Protein AF-A0A662RXL8-F1 (afdb_monomer_lite)

Foldseek 3Di:
DDDDDDDDDPPPDPPPPPPPDPQLDAAFFQDFADWDWFAAPVGHIDTPVVCAQFKEKEAEAALVDPQLLVQLLVCLVCLVVQPLSVRYAYEYEYADDDSVSRVVSVVVSVRPRHTYTYPPPPSCRSSSNDDHGKMFIAGNRRGTLFIDSDHDDNVQSSLLSDDAQPQKPAEEEEFQDDLQVVLSVLLCVLSVYHYDPDDDPDIQEYEYFEDCVRHVVNVVVCVQQQWDWDQDPAAIWIAHNVGDIDGDGPVCPLFKWKWKWAWADDPNHIYIYQYISHSLSSSQSSVQCSSPVSSRTHQKMFIKMFGPPPPPSHTDPVRIGGPGMDGGD

Secondary structure (DSSP, 8-state):
-----------------PPP-----PPPTTSBPPP-EEE-TTS-EEEHHHHTTSEEEEEEE-TT-HHHHHHHHHHHHHHTT-TTGGGEEEEEEE-SS-HHHHHHHHHHT--TT-EEEE--S-HHHHTT--STTEEEEE-TTSBEEEEESS---HHHHHHHHSPPPPPPSSEEEEESSGGGHHHHHHHHHHHTPEEESS--SS-SEEEEES-TTT-HHHHHHHTTTT-EEEE-SSEEEEE-TTS-EEEEEGGGTTTEEEEEEEEEEETTEEEEEEEESSHHHHHHHHHHHHH-GGG--TTEEEEEEEE-SSSS----GGGEEEEEEEE--

Radius of gyration: 23.66 Å; chains: 1; bounding box: 53×88×59 Å

Structure (mmCIF, N/CA/C/O backbone):
data_AF-A0A662RXL8-F1
#
_entry.id   AF-A0A662RXL8-F1
#
loop_
_atom_site.group_PDB
_atom_site.id
_atom_site.type_symbol
_atom_site.label_atom_id
_atom_site.label_alt_id
_atom_site.label_comp_id
_atom_site.label_asym_id
_atom_site.label_entity_id
_atom_site.label_seq_id
_atom_site.pdbx_PDB_ins_code
_atom_site.Cartn_x
_atom_site.Cartn_y
_atom_site.Cartn_z
_atom_site.occupancy
_atom_site.B_iso_or_equiv
_atom_site.auth_seq_id
_atom_site.auth_comp_id
_atom_site.auth_asym_id
_atom_site.auth_atom_id
_atom_site.pdbx_PDB_model_num
ATOM 1 N N . MET A 1 1 ? 27.608 -72.436 22.647 1.00 39.88 1 MET A N 1
ATOM 2 C CA . MET A 1 1 ? 28.390 -71.325 22.060 1.00 39.88 1 MET A CA 1
ATOM 3 C C . MET A 1 1 ? 27.441 -70.379 21.338 1.00 39.88 1 MET A C 1
ATOM 5 O O . MET A 1 1 ? 26.771 -70.863 20.445 1.00 39.88 1 MET A O 1
ATOM 9 N N . ARG A 1 2 ? 27.479 -69.078 21.697 1.00 41.59 2 ARG A N 1
ATOM 10 C CA . ARG A 1 2 ? 27.086 -67.887 20.894 1.00 41.59 2 ARG A CA 1
ATOM 11 C C . ARG A 1 2 ? 25.578 -67.734 20.579 1.00 41.59 2 ARG A C 1
ATOM 13 O O . ARG A 1 2 ? 24.959 -68.680 20.142 1.00 41.59 2 ARG A O 1
ATOM 20 N N . ALA A 1 3 ? 24.918 -66.589 20.735 1.00 42.16 3 ALA A N 1
ATOM 21 C CA . ALA A 1 3 ? 25.304 -65.256 21.183 1.00 42.16 3 ALA A CA 1
ATOM 22 C C . ALA A 1 3 ? 24.040 -64.502 21.652 1.00 42.16 3 ALA A C 1
ATOM 24 O O . ALA A 1 3 ? 22.920 -64.841 21.282 1.00 42.16 3 ALA A O 1
ATOM 25 N N . ARG A 1 4 ? 24.267 -63.510 22.515 1.00 53.75 4 ARG A N 1
ATOM 26 C CA . ARG A 1 4 ? 23.298 -62.553 23.057 1.00 53.75 4 ARG A CA 1
ATOM 27 C C . ARG A 1 4 ? 22.890 -61.527 21.977 1.00 53.75 4 ARG A C 1
ATOM 29 O O . ARG A 1 4 ? 23.431 -61.549 20.880 1.00 53.75 4 ARG A O 1
ATOM 36 N N . THR A 1 5 ? 22.027 -60.596 22.395 1.00 49.38 5 THR A N 1
ATOM 37 C CA . THR A 1 5 ? 21.788 -59.229 21.878 1.00 49.38 5 THR A CA 1
ATOM 38 C C . THR A 1 5 ? 20.905 -59.056 20.644 1.00 49.38 5 THR A C 1
ATOM 40 O O . THR A 1 5 ? 21.362 -59.262 19.530 1.00 49.38 5 THR A O 1
ATOM 43 N N . ALA A 1 6 ? 19.693 -58.532 20.867 1.00 46.59 6 ALA A N 1
ATOM 44 C CA . ALA A 1 6 ? 19.184 -57.334 20.183 1.00 46.59 6 ALA A CA 1
ATOM 45 C C . ALA A 1 6 ? 17.879 -56.852 20.855 1.00 46.59 6 ALA A C 1
ATOM 47 O O . ALA A 1 6 ? 16.786 -57.005 20.323 1.00 46.59 6 ALA A O 1
ATOM 48 N N . ALA A 1 7 ? 17.995 -56.287 22.057 1.00 52.34 7 ALA A N 1
ATOM 49 C CA . ALA A 1 7 ? 17.016 -55.334 22.569 1.00 52.34 7 ALA A CA 1
ATOM 50 C C . ALA A 1 7 ? 17.684 -53.964 22.464 1.00 52.34 7 ALA A C 1
ATOM 52 O O . ALA A 1 7 ? 18.559 -53.670 23.275 1.00 52.34 7 ALA A O 1
ATOM 53 N N . LEU A 1 8 ? 17.366 -53.175 21.434 1.00 46.72 8 LEU A N 1
ATOM 54 C CA . LEU A 1 8 ? 17.790 -51.779 21.386 1.00 46.72 8 LEU A CA 1
ATOM 55 C C . LEU A 1 8 ? 16.968 -50.955 20.378 1.00 46.72 8 LEU A C 1
ATOM 57 O O . LEU A 1 8 ? 17.048 -51.172 19.177 1.00 46.72 8 LEU A O 1
ATOM 61 N N . LEU A 1 9 ? 16.225 -49.996 20.937 1.00 51.41 9 LEU A N 1
ATOM 62 C CA . LEU A 1 9 ? 15.813 -48.706 20.374 1.00 51.41 9 LEU A CA 1
ATOM 63 C C . LEU A 1 9 ? 15.037 -48.665 19.038 1.00 51.41 9 LEU A C 1
ATOM 65 O O . LEU A 1 9 ? 15.603 -48.519 17.962 1.00 51.41 9 LEU A O 1
ATOM 69 N N . LEU A 1 10 ? 13.711 -48.552 19.159 1.00 48.81 10 LEU A N 1
ATOM 70 C CA . LEU A 1 10 ? 12.868 -47.749 18.261 1.00 48.81 10 LEU A CA 1
ATOM 71 C C . LEU A 1 10 ? 12.309 -46.558 19.061 1.00 48.81 10 LEU A C 1
ATOM 73 O O . LEU A 1 10 ? 11.123 -46.483 19.360 1.00 48.81 10 LEU A O 1
ATOM 77 N N . LEU A 1 11 ? 13.189 -45.632 19.453 1.00 52.06 11 LEU A N 1
ATOM 78 C CA . LEU A 1 11 ? 12.791 -44.252 19.748 1.00 52.06 11 LEU A CA 1
ATOM 79 C C . LEU A 1 11 ? 12.873 -43.501 18.420 1.00 52.06 11 LEU A C 1
ATOM 81 O O . LEU A 1 11 ? 13.899 -42.919 18.076 1.00 52.06 11 LEU A O 1
ATOM 85 N N . LEU A 1 12 ? 11.802 -43.596 17.632 1.00 56.38 12 LEU A N 1
ATOM 86 C CA . LEU A 1 12 ? 11.606 -42.727 16.481 1.00 56.38 12 LEU A CA 1
ATOM 87 C C . LEU A 1 12 ? 11.408 -41.313 17.022 1.00 56.38 12 LEU A C 1
ATOM 89 O O . LEU A 1 12 ? 10.398 -40.993 17.649 1.00 56.38 12 LEU A O 1
ATOM 93 N N . VAL A 1 13 ? 12.450 -40.513 16.827 1.00 55.31 13 VAL A N 1
ATOM 94 C CA . VAL A 1 13 ? 12.522 -39.090 17.124 1.00 55.31 13 VAL A CA 1
ATOM 95 C C . VAL A 1 13 ? 11.322 -38.413 16.469 1.00 55.31 13 VAL A C 1
ATOM 97 O O . VAL A 1 13 ? 11.299 -38.182 15.263 1.00 55.31 13 VAL A O 1
ATOM 100 N N . SER A 1 14 ? 10.308 -38.106 17.275 1.00 53.91 14 SER A N 1
ATOM 101 C CA . SER A 1 14 ? 9.290 -37.129 16.912 1.00 53.91 14 SER A CA 1
ATOM 102 C C . SER A 1 14 ? 9.968 -35.768 16.995 1.00 53.91 14 SER A C 1
ATOM 104 O O . SER A 1 14 ? 9.946 -35.116 18.036 1.00 53.91 14 SER A O 1
ATOM 106 N N . PHE A 1 15 ? 10.659 -35.376 15.925 1.00 55.09 15 PHE A N 1
ATOM 107 C CA . PHE A 1 15 ? 11.021 -33.980 15.726 1.00 55.09 15 PHE A CA 1
ATOM 108 C C . PHE A 1 15 ? 9.685 -33.245 15.602 1.00 55.09 15 PHE A C 1
ATOM 110 O O . PHE A 1 15 ? 9.047 -33.283 14.551 1.00 55.09 15 PHE A O 1
ATOM 117 N N . LEU A 1 16 ? 9.213 -32.646 16.701 1.00 54.16 16 LEU A N 1
ATOM 118 C CA . LEU A 1 16 ? 8.244 -31.565 16.608 1.00 54.16 16 LEU A CA 1
ATOM 119 C C . LEU A 1 16 ? 8.895 -30.550 15.671 1.00 54.16 16 LEU A C 1
ATOM 121 O O . LEU A 1 16 ? 9.865 -29.892 16.050 1.00 54.16 16 LEU A O 1
ATOM 125 N N . ALA A 1 17 ? 8.403 -30.464 14.438 1.00 55.69 17 ALA A N 1
ATOM 126 C CA . ALA A 1 17 ? 8.609 -29.280 13.635 1.00 55.69 17 ALA A CA 1
ATOM 127 C C . ALA A 1 17 ? 7.983 -28.150 14.450 1.00 55.69 17 ALA A C 1
ATOM 129 O O . ALA A 1 17 ? 6.759 -28.017 14.500 1.00 55.69 17 ALA A O 1
ATOM 130 N N . ALA A 1 18 ? 8.815 -27.414 15.190 1.00 56.12 18 ALA A N 1
ATOM 131 C CA . ALA A 1 18 ? 8.388 -26.155 15.760 1.00 56.12 18 ALA A CA 1
ATOM 132 C C . ALA A 1 18 ? 7.796 -25.363 14.587 1.00 56.12 18 ALA A C 1
ATOM 134 O O . ALA A 1 18 ? 8.456 -25.287 13.541 1.00 56.12 18 ALA A O 1
ATOM 135 N N . PRO A 1 19 ? 6.555 -24.855 14.693 1.00 54.00 19 PRO A N 1
ATOM 136 C CA . PRO A 1 19 ? 6.032 -23.989 13.653 1.00 54.00 19 PRO A CA 1
ATOM 137 C C . PRO A 1 19 ? 7.073 -22.890 13.419 1.00 54.00 19 PRO A C 1
ATOM 139 O O . PRO A 1 19 ? 7.671 -22.424 14.400 1.00 54.00 19 PRO A O 1
ATOM 142 N N . PRO A 1 20 ? 7.355 -22.526 12.153 1.00 53.59 20 PRO A N 1
ATOM 143 C CA . PRO A 1 20 ? 8.302 -21.460 11.875 1.00 53.59 20 PRO A CA 1
ATOM 144 C C . PRO A 1 20 ? 7.906 -20.272 12.742 1.00 53.59 20 PRO A C 1
ATOM 146 O O . PRO A 1 20 ? 6.718 -19.945 12.826 1.00 53.59 20 PRO A O 1
ATOM 149 N N . ALA A 1 21 ? 8.881 -19.703 13.456 1.00 55.47 21 ALA A N 1
ATOM 150 C CA . ALA A 1 21 ? 8.643 -18.534 14.283 1.00 55.47 21 ALA A CA 1
ATOM 151 C C . ALA A 1 21 ? 7.903 -17.517 13.411 1.00 55.47 21 ALA A C 1
ATOM 153 O O . ALA A 1 21 ? 8.442 -17.068 12.398 1.00 55.47 21 ALA A O 1
ATOM 154 N N . ARG A 1 22 ? 6.635 -17.236 13.743 1.00 55.28 22 ARG A N 1
ATOM 155 C CA . ARG A 1 22 ? 5.856 -16.242 13.011 1.00 55.28 22 ARG A CA 1
ATOM 156 C C . ARG A 1 22 ? 6.581 -14.924 13.208 1.00 55.28 22 ARG A C 1
ATOM 158 O O . ARG A 1 22 ? 6.629 -14.399 14.319 1.00 55.28 22 ARG A O 1
ATOM 165 N N . VAL A 1 23 ? 7.193 -14.431 12.140 1.00 62.69 23 VAL A N 1
ATOM 166 C CA . VAL A 1 23 ? 7.759 -13.090 12.123 1.00 62.69 23 VAL A CA 1
ATOM 167 C C . VAL A 1 23 ? 6.572 -12.145 12.244 1.00 62.69 23 VAL A C 1
ATOM 169 O O . VAL A 1 23 ? 5.776 -12.023 11.315 1.00 62.69 23 VAL A O 1
ATOM 172 N N . LEU A 1 24 ? 6.413 -11.541 13.424 1.00 76.12 24 LEU A N 1
ATOM 173 C CA . LEU A 1 24 ? 5.401 -10.516 13.652 1.00 76.12 24 LEU A CA 1
ATOM 174 C C . LEU A 1 24 ? 5.737 -9.339 12.739 1.00 76.12 24 LEU A C 1
ATOM 176 O O . LEU A 1 24 ? 6.723 -8.633 12.943 1.00 76.12 24 LEU A O 1
ATOM 180 N N . SER A 1 25 ? 4.950 -9.185 11.689 1.00 88.88 25 SER A N 1
ATOM 181 C CA . SER A 1 25 ? 5.041 -8.084 10.747 1.00 88.88 25 SER A CA 1
ATOM 182 C C . SER A 1 25 ? 3.639 -7.779 10.259 1.00 88.88 25 SER A C 1
ATOM 184 O O . SER A 1 25 ? 2.828 -8.695 10.106 1.00 88.88 25 SER A O 1
ATOM 186 N N . LEU A 1 26 ? 3.359 -6.495 10.050 1.00 94.31 26 LEU A N 1
ATOM 187 C CA . LEU A 1 26 ? 2.078 -6.080 9.505 1.00 94.31 26 LEU A CA 1
ATOM 188 C C . LEU A 1 26 ? 1.866 -6.725 8.126 1.00 94.31 26 LEU A C 1
ATOM 190 O O . LEU A 1 26 ? 2.827 -6.841 7.351 1.00 94.31 26 LEU A O 1
ATOM 194 N N . PRO A 1 27 ? 0.628 -7.132 7.800 1.00 94.62 27 PRO A N 1
ATOM 195 C CA . PRO A 1 27 ? 0.320 -7.646 6.477 1.00 94.62 27 PRO A CA 1
ATOM 196 C C . PRO A 1 27 ? 0.620 -6.567 5.433 1.00 94.62 27 PRO A C 1
ATOM 198 O O . PRO A 1 27 ? 0.265 -5.403 5.596 1.00 94.62 27 PRO A O 1
ATOM 201 N N . SER A 1 28 ? 1.317 -6.953 4.371 1.00 93.38 28 SER A N 1
ATOM 202 C CA . SER A 1 28 ? 1.792 -6.034 3.334 1.00 93.38 28 SER A CA 1
ATOM 203 C C . SER A 1 28 ? 0.722 -5.796 2.266 1.00 93.38 28 SER A C 1
ATOM 205 O O . SER A 1 28 ? -0.168 -6.627 2.074 1.00 93.38 28 SER A O 1
ATOM 207 N N . ALA A 1 29 ? 0.817 -4.687 1.526 1.00 95.62 29 ALA A N 1
ATOM 208 C CA . ALA A 1 29 ? -0.144 -4.387 0.465 1.00 95.62 29 ALA A CA 1
ATOM 209 C C . ALA A 1 29 ? -0.237 -5.531 -0.569 1.00 95.62 29 ALA A C 1
ATOM 211 O O . ALA A 1 29 ? 0.777 -6.094 -0.987 1.00 95.62 29 ALA A O 1
ATOM 212 N N . GLY A 1 30 ? -1.464 -5.886 -0.954 1.00 92.38 30 GLY A N 1
ATOM 213 C CA . GLY A 1 30 ? -1.775 -7.030 -1.818 1.00 92.38 30 GLY A CA 1
ATOM 214 C C . GLY A 1 30 ? -2.072 -8.340 -1.076 1.00 92.38 30 GLY A C 1
ATOM 215 O O . GLY A 1 30 ? -2.681 -9.241 -1.650 1.00 92.38 30 GLY A O 1
ATOM 216 N N . GLN A 1 31 ? -1.723 -8.452 0.209 1.00 93.81 31 GLN A N 1
ATOM 217 C CA . GLN A 1 31 ? -2.079 -9.612 1.033 1.00 93.81 31 GLN A CA 1
ATOM 218 C C . GLN A 1 31 ? -3.507 -9.497 1.578 1.00 93.81 31 GLN A C 1
ATOM 220 O O . GLN A 1 31 ? -4.043 -8.399 1.725 1.00 93.81 31 GLN A O 1
ATOM 225 N N . LYS A 1 32 ? -4.130 -10.627 1.930 1.00 95.06 32 LYS A N 1
ATOM 226 C CA . LYS A 1 32 ? -5.367 -10.607 2.724 1.00 95.06 32 LYS A CA 1
ATOM 227 C C . LYS A 1 32 ? -5.047 -10.236 4.168 1.00 95.06 32 LYS A C 1
ATOM 229 O O . LYS A 1 32 ? -4.103 -10.775 4.743 1.00 95.06 32 LYS A O 1
ATOM 234 N N . ALA A 1 33 ? -5.833 -9.326 4.736 1.00 97.38 33 ALA A N 1
ATOM 235 C CA . ALA A 1 33 ? -5.744 -9.027 6.158 1.00 97.38 33 ALA A CA 1
ATOM 236 C C . ALA A 1 33 ? -6.209 -10.248 6.979 1.00 97.38 33 ALA A C 1
ATOM 238 O O . ALA A 1 33 ? -7.089 -10.982 6.519 1.00 97.38 33 ALA A O 1
ATOM 239 N N . PRO A 1 34 ? -5.653 -10.482 8.180 1.00 97.50 34 PRO A N 1
ATOM 240 C CA . PRO A 1 34 ? -6.188 -11.476 9.104 1.00 97.50 34 PRO A CA 1
ATOM 241 C C . PRO A 1 34 ? -7.677 -11.250 9.385 1.00 97.50 34 PRO A C 1
ATOM 243 O O . PRO A 1 34 ? -8.161 -10.115 9.412 1.00 97.50 34 PRO A O 1
ATOM 246 N N . GLU A 1 35 ? -8.410 -12.344 9.571 1.00 97.19 35 GLU A N 1
ATOM 247 C CA . GLU A 1 35 ? -9.810 -12.283 9.988 1.00 97.19 35 GLU A CA 1
ATOM 248 C C . GLU A 1 35 ? -9.878 -12.015 11.493 1.00 97.19 35 GLU A C 1
ATOM 250 O O . GLU A 1 35 ? -9.085 -12.560 12.261 1.00 97.19 35 GLU A O 1
ATOM 255 N N . PHE A 1 36 ? -10.842 -11.210 11.922 1.00 97.62 36 PHE A N 1
ATOM 256 C CA . PHE A 1 36 ? -11.108 -10.974 13.331 1.00 97.62 36 PHE A CA 1
ATOM 257 C C . PHE A 1 36 ? -12.597 -10.775 13.589 1.00 97.62 36 PHE A C 1
ATOM 259 O O . PHE A 1 36 ? -13.397 -10.484 12.697 1.00 97.62 36 PHE A O 1
ATOM 266 N N . GLU A 1 37 ? -12.941 -10.883 14.861 1.00 97.81 37 GLU A N 1
ATOM 267 C CA . GLU A 1 37 ? -14.222 -10.484 15.406 1.00 97.81 37 GLU A CA 1
ATOM 268 C C . GLU A 1 37 ? -13.930 -9.877 16.781 1.00 97.81 37 GLU A C 1
ATOM 270 O O . GLU A 1 37 ? -13.157 -10.439 17.558 1.00 97.81 37 GLU A O 1
ATOM 275 N N . LEU A 1 38 ? -14.536 -8.748 17.115 1.00 97.69 38 LEU A N 1
ATOM 276 C CA . LEU A 1 38 ? -14.474 -8.097 18.425 1.00 97.69 38 LEU A CA 1
ATOM 277 C C . LEU A 1 38 ? -15.858 -7.526 18.752 1.00 97.69 38 LEU A C 1
ATOM 279 O O . LEU A 1 38 ? -16.734 -7.484 17.889 1.00 97.69 38 LEU A O 1
ATOM 283 N N . THR A 1 39 ? -16.062 -7.107 19.997 1.00 96.56 39 THR A N 1
ATOM 284 C CA . THR A 1 39 ? -17.331 -6.510 20.438 1.00 96.56 39 THR A CA 1
ATOM 285 C C . THR A 1 39 ? -17.081 -5.079 20.902 1.00 96.56 39 THR A C 1
ATOM 287 O O . THR A 1 39 ? -16.084 -4.810 21.574 1.00 96.56 39 THR A O 1
ATOM 290 N N . THR A 1 40 ? -17.953 -4.149 20.523 1.00 96.56 40 THR A N 1
ATOM 291 C CA . THR A 1 40 ? -17.930 -2.783 21.053 1.00 96.56 40 THR A CA 1
ATOM 292 C C . THR A 1 40 ? -18.368 -2.775 22.523 1.00 96.56 40 THR A C 1
ATOM 294 O O . THR A 1 40 ? -19.057 -3.700 22.965 1.00 96.56 40 THR A O 1
ATOM 297 N N . PRO A 1 41 ? -18.049 -1.722 23.295 1.00 94.06 41 PRO A N 1
ATOM 298 C CA . PRO A 1 41 ? -18.572 -1.568 24.656 1.00 94.06 41 PRO A CA 1
ATOM 299 C C . PRO A 1 41 ? -20.109 -1.588 24.736 1.00 94.06 41 PRO A C 1
ATOM 301 O O . PRO A 1 41 ? -20.684 -1.946 25.763 1.00 94.06 41 PRO A O 1
ATOM 304 N N . GLU A 1 42 ? -20.788 -1.218 23.650 1.00 93.88 42 GLU A N 1
ATOM 305 C CA . GLU A 1 42 ? -22.246 -1.214 23.522 1.00 93.88 42 GLU A CA 1
ATOM 306 C C . GLU A 1 42 ? -22.834 -2.599 23.182 1.00 93.88 42 GLU A C 1
ATOM 308 O O . GLU A 1 42 ? -24.055 -2.759 23.156 1.00 93.88 42 GLU A O 1
ATOM 313 N N . GLY A 1 43 ? -21.987 -3.612 22.964 1.00 95.25 43 GLY A N 1
ATOM 314 C CA . GLY A 1 43 ? -22.393 -4.988 22.671 1.00 95.25 43 GLY A CA 1
ATOM 315 C C . GLY A 1 43 ? -22.577 -5.299 21.183 1.00 95.25 43 GLY A C 1
ATOM 316 O O . GLY A 1 43 ? -23.087 -6.370 20.850 1.00 95.25 43 GLY A O 1
ATOM 317 N N . GLU A 1 44 ? -22.183 -4.396 20.283 1.00 96.25 44 GLU A N 1
ATOM 318 C CA . GLU A 1 44 ? -22.243 -4.630 18.838 1.00 96.25 44 GLU A CA 1
ATOM 319 C C . GLU A 1 44 ? -21.024 -5.433 18.374 1.00 96.25 44 GLU A C 1
ATOM 321 O O . GLU A 1 44 ? -19.892 -5.157 18.767 1.00 96.25 44 GLU A O 1
ATOM 326 N N . VAL A 1 45 ? -21.236 -6.434 17.521 1.00 96.62 45 VAL A N 1
ATOM 327 C CA . VAL A 1 45 ? -20.138 -7.235 16.963 1.00 96.62 45 VAL A CA 1
ATOM 328 C C . VAL A 1 45 ? -19.541 -6.517 15.755 1.00 96.62 45 VAL A C 1
ATOM 330 O O . VAL A 1 45 ? -20.253 -6.195 14.806 1.00 96.62 45 VAL A O 1
ATOM 333 N N . VAL A 1 46 ? -18.223 -6.328 15.771 1.00 97.69 46 VAL A N 1
ATOM 334 C CA . VAL A 1 46 ? -17.429 -5.802 14.656 1.00 97.69 46 VAL A CA 1
ATOM 335 C C . VAL A 1 46 ? -16.519 -6.915 14.161 1.00 97.69 46 VAL A C 1
ATOM 337 O O . VAL A 1 46 ? -15.656 -7.398 14.894 1.00 97.69 46 VAL A O 1
ATOM 340 N N . SER A 1 47 ? -16.700 -7.330 12.913 1.00 97.75 47 SER A N 1
ATOM 341 C CA . SER A 1 47 ? -15.924 -8.413 12.309 1.00 97.75 47 SER A CA 1
ATOM 342 C C . SER A 1 47 ? -15.438 -8.071 10.913 1.00 97.75 47 SER A C 1
ATOM 344 O O . SER A 1 47 ? -16.007 -7.217 10.226 1.00 97.75 47 SER A O 1
ATOM 346 N N . SER A 1 48 ? -14.427 -8.804 10.456 1.00 97.50 48 SER A N 1
ATOM 347 C CA . SER A 1 48 ? -13.974 -8.765 9.065 1.00 97.50 48 SER A CA 1
ATOM 348 C C . SER A 1 48 ? -15.122 -8.976 8.080 1.00 97.50 48 SER A C 1
ATOM 350 O O . SER A 1 48 ? -15.210 -8.271 7.080 1.00 97.50 48 SER A O 1
ATOM 352 N N . GLU A 1 49 ? -16.053 -9.886 8.381 1.00 97.12 49 GLU A N 1
ATOM 353 C CA . GLU A 1 49 ? -17.234 -10.127 7.549 1.00 97.12 49 GLU A CA 1
ATOM 354 C C . GLU A 1 49 ? -18.151 -8.899 7.473 1.00 97.12 49 GLU A C 1
ATOM 356 O O . GLU A 1 49 ? -18.551 -8.516 6.376 1.00 97.12 49 GLU A O 1
ATOM 361 N N . SER A 1 50 ? -18.424 -8.237 8.604 1.00 96.12 50 SER A N 1
ATOM 362 C CA . SER A 1 50 ? -19.265 -7.029 8.630 1.00 96.12 50 SER A CA 1
ATOM 363 C C . SER A 1 50 ? -18.644 -5.824 7.914 1.00 96.12 50 SER A C 1
ATOM 365 O O . SER A 1 50 ? -19.365 -4.930 7.480 1.00 96.12 50 SER A O 1
ATOM 367 N N . LEU A 1 51 ? -17.313 -5.802 7.792 1.00 97.00 51 LEU A N 1
ATOM 368 C CA . LEU A 1 51 ? -16.547 -4.696 7.214 1.00 97.00 51 LEU A CA 1
ATOM 369 C C . LEU A 1 51 ? -16.242 -4.894 5.718 1.00 97.00 51 LEU A C 1
ATOM 371 O O . LEU A 1 51 ? -15.849 -3.947 5.030 1.00 97.00 51 LEU A O 1
ATOM 375 N N . ARG A 1 52 ? -16.432 -6.110 5.184 1.00 96.06 52 ARG A N 1
ATOM 376 C CA . ARG A 1 52 ? -16.272 -6.400 3.751 1.00 96.06 52 ARG A CA 1
ATOM 377 C C . ARG A 1 52 ? -17.234 -5.563 2.908 1.00 96.06 52 ARG A C 1
ATOM 379 O O . ARG A 1 52 ? -18.354 -5.255 3.296 1.00 96.06 52 ARG A O 1
ATOM 386 N N . GLY A 1 53 ? -16.789 -5.217 1.705 1.00 94.44 53 GLY A N 1
ATOM 387 C CA . GLY A 1 53 ? -17.506 -4.335 0.785 1.00 94.44 53 GLY A CA 1
ATOM 388 C C . GLY A 1 53 ? -17.218 -2.843 0.988 1.00 94.44 53 GLY A C 1
ATOM 389 O O . GLY A 1 53 ? -17.479 -2.066 0.071 1.00 94.44 53 GLY A O 1
ATOM 390 N N . GLY A 1 54 ? -16.632 -2.447 2.123 1.00 94.25 54 GLY A N 1
ATOM 391 C CA . GLY A 1 54 ? -16.172 -1.083 2.397 1.00 94.25 54 GLY A CA 1
ATOM 392 C C . GLY A 1 54 ? -14.654 -0.983 2.549 1.00 94.25 54 GLY A C 1
ATOM 393 O O . GLY A 1 54 ? -13.949 -1.989 2.615 1.00 94.25 54 GLY A O 1
ATOM 394 N N . TYR A 1 55 ? -14.139 0.243 2.616 1.00 97.00 55 TYR A N 1
ATOM 395 C CA . TYR A 1 55 ? -12.756 0.473 3.031 1.00 97.00 55 TYR A CA 1
ATOM 396 C C . TYR A 1 55 ? -12.686 0.505 4.554 1.00 97.00 55 TYR A C 1
ATOM 398 O O . TYR A 1 55 ? -13.585 1.036 5.199 1.00 97.00 55 TYR A O 1
ATOM 406 N N . THR A 1 56 ? -11.622 -0.041 5.134 1.00 98.25 56 THR A N 1
ATOM 407 C CA . THR A 1 56 ? -11.435 -0.091 6.588 1.00 98.25 56 THR A CA 1
ATOM 408 C C . THR A 1 56 ? -10.042 0.389 6.965 1.00 98.25 56 THR A C 1
ATOM 410 O O . THR A 1 56 ? -9.053 -0.115 6.442 1.00 98.25 56 THR A O 1
ATOM 413 N N . LEU A 1 57 ? -9.954 1.327 7.903 1.00 98.62 57 LEU A N 1
ATOM 414 C CA . LEU A 1 57 ? -8.726 1.683 8.602 1.00 98.62 57 LEU A CA 1
ATOM 415 C C . LEU A 1 57 ? -8.771 1.087 10.011 1.00 98.62 57 LEU A C 1
ATOM 417 O O . LEU A 1 57 ? -9.569 1.520 10.840 1.00 98.62 57 LEU A O 1
ATOM 421 N N . LEU A 1 58 ? -7.901 0.118 10.283 1.00 98.69 58 LEU A N 1
ATOM 422 C CA . LEU A 1 58 ? -7.652 -0.380 11.634 1.00 98.69 58 LEU A CA 1
ATOM 423 C C . LEU A 1 58 ? -6.482 0.391 12.238 1.00 98.69 58 LEU A C 1
ATOM 425 O O . LEU A 1 58 ? -5.432 0.487 11.599 1.00 98.69 58 LEU A O 1
ATOM 429 N N . VAL A 1 59 ? -6.627 0.893 13.464 1.00 98.50 59 VAL A N 1
ATOM 430 C CA . VAL A 1 59 ? -5.518 1.507 14.213 1.00 98.50 59 VAL A CA 1
ATOM 431 C C . VAL A 1 59 ? -5.414 0.876 15.593 1.00 98.50 59 VAL A C 1
ATOM 433 O O . VAL A 1 59 ? -6.345 0.946 16.390 1.00 98.50 59 VAL A O 1
ATOM 436 N N . PHE A 1 60 ? -4.265 0.278 15.883 1.00 98.25 60 PHE A N 1
ATOM 437 C CA . PHE A 1 60 ? -3.977 -0.408 17.136 1.00 98.25 60 PHE A CA 1
ATOM 438 C C . PHE A 1 60 ? -3.315 0.562 18.111 1.00 98.25 60 PHE A C 1
ATOM 440 O O . PHE A 1 60 ? -2.204 1.031 17.865 1.00 98.25 60 PHE A O 1
ATOM 447 N N . PHE A 1 61 ? -3.971 0.880 19.223 1.00 98.19 61 PHE A N 1
ATOM 448 C CA . PHE A 1 61 ? -3.526 1.943 20.126 1.00 98.19 61 PHE A CA 1
ATOM 449 C C . PHE A 1 61 ? -3.737 1.590 21.603 1.00 98.19 61 PHE A C 1
ATOM 451 O O . PHE A 1 61 ? -4.340 0.578 21.951 1.00 98.19 61 PHE A O 1
ATOM 458 N N . ALA A 1 62 ? -3.230 2.452 22.482 1.00 97.56 62 ALA A N 1
ATOM 459 C CA . ALA A 1 62 ? -3.662 2.523 23.872 1.00 97.56 62 ALA A CA 1
ATOM 460 C C . ALA A 1 62 ? -3.672 3.989 24.322 1.00 97.56 62 ALA A C 1
ATOM 462 O O . ALA A 1 62 ? -2.805 4.768 23.929 1.00 97.56 62 ALA A O 1
ATOM 463 N N . SER A 1 63 ? -4.622 4.367 25.171 1.00 96.94 63 SER A N 1
ATOM 464 C CA . SER A 1 63 ? -4.801 5.742 25.667 1.00 96.94 63 SER A CA 1
ATOM 465 C C . SER A 1 63 ? -3.598 6.301 26.433 1.00 96.94 63 SER A C 1
ATOM 467 O O . SER A 1 63 ? -3.419 7.514 26.472 1.00 96.94 63 SER A O 1
ATOM 469 N N . TYR A 1 64 ? -2.742 5.456 27.016 1.00 96.56 64 TYR A N 1
ATOM 470 C CA . TYR A 1 64 ? -1.523 5.902 27.703 1.00 96.56 64 TYR A CA 1
ATOM 471 C C . TYR A 1 64 ? -0.338 6.169 26.754 1.00 96.56 64 TYR A C 1
ATOM 473 O O . TYR A 1 64 ? 0.682 6.695 27.194 1.00 96.56 64 TYR A O 1
ATOM 481 N N . CYS A 1 65 ? -0.437 5.787 25.477 1.00 96.69 65 CYS A N 1
ATOM 482 C CA . CYS A 1 65 ? 0.609 6.000 24.475 1.00 96.69 65 CYS A CA 1
ATOM 483 C C . CYS A 1 65 ? 0.562 7.452 23.981 1.00 96.69 65 CYS A C 1
ATOM 485 O O . CYS A 1 65 ? -0.328 7.817 23.212 1.00 96.69 65 CYS A O 1
ATOM 487 N N . SER A 1 66 ? 1.513 8.282 24.414 1.00 96.06 66 SER A N 1
ATOM 488 C CA . SER A 1 66 ? 1.597 9.708 24.061 1.00 96.06 66 SER A CA 1
ATOM 489 C C . SER A 1 66 ? 1.574 9.953 22.555 1.00 96.06 66 SER A C 1
ATOM 491 O O . SER A 1 66 ? 0.778 10.751 22.067 1.00 96.06 66 SER A O 1
ATOM 493 N N . GLU A 1 67 ? 2.397 9.212 21.824 1.00 95.12 67 GLU A N 1
ATOM 494 C CA . GLU A 1 67 ? 2.570 9.320 20.383 1.00 95.12 67 GLU A CA 1
ATOM 495 C C . GLU A 1 67 ? 1.289 8.907 19.656 1.00 95.12 67 GLU A C 1
ATOM 497 O O . GLU A 1 67 ? 0.870 9.553 18.702 1.00 95.12 67 GLU A O 1
ATOM 502 N N . CYS A 1 68 ? 0.608 7.868 20.144 1.00 95.81 68 CYS A N 1
ATOM 503 C CA . CYS A 1 68 ? -0.673 7.441 19.594 1.00 95.81 68 CYS A CA 1
ATOM 504 C C . CYS A 1 68 ? -1.734 8.532 19.755 1.00 95.81 68 CYS A C 1
ATOM 506 O O . CYS A 1 68 ? -2.526 8.747 18.841 1.00 95.81 68 CYS A O 1
ATOM 508 N N . ARG A 1 69 ? -1.749 9.233 20.899 1.00 96.81 69 ARG A N 1
ATOM 509 C CA . ARG A 1 69 ? -2.700 10.325 21.131 1.00 96.81 69 ARG A CA 1
ATOM 510 C C . ARG A 1 69 ? -2.474 11.483 20.171 1.00 96.81 69 ARG A C 1
ATOM 512 O O . ARG A 1 69 ? -3.439 11.973 19.595 1.00 96.81 69 ARG A O 1
ATOM 519 N N . GLU A 1 70 ? -1.222 11.892 19.994 1.00 96.88 70 GLU A N 1
ATOM 520 C CA . GLU A 1 70 ? -0.845 12.957 19.061 1.00 96.88 70 GLU A CA 1
ATOM 521 C C . GLU A 1 70 ? -1.257 12.602 17.627 1.00 96.88 70 GLU A C 1
ATOM 523 O O . GLU A 1 70 ? -2.010 13.346 17.001 1.00 96.88 70 GLU A O 1
ATOM 528 N N . ARG A 1 71 ? -0.872 11.413 17.151 1.00 96.19 71 ARG A N 1
ATOM 529 C CA . ARG A 1 71 ? -1.175 10.955 15.787 1.00 96.19 71 ARG A CA 1
ATOM 530 C C . ARG A 1 71 ? -2.665 10.787 15.525 1.00 96.19 71 ARG A C 1
ATOM 532 O O . ARG A 1 71 ? -3.148 11.191 14.476 1.00 96.19 71 ARG A O 1
ATOM 539 N N . LEU A 1 72 ? -3.417 10.209 16.464 1.00 97.50 72 LEU A N 1
ATOM 540 C CA . LEU A 1 72 ? -4.867 10.053 16.309 1.00 97.50 72 LEU A CA 1
ATOM 541 C C . LEU A 1 72 ? -5.603 11.397 16.373 1.00 97.50 72 LEU A C 1
ATOM 543 O O . LEU A 1 72 ? -6.619 11.552 15.700 1.00 97.50 72 LEU A O 1
ATOM 547 N N . THR A 1 73 ? -5.078 12.373 17.120 1.00 97.12 73 THR A N 1
ATOM 548 C CA . THR A 1 73 ? -5.598 13.749 17.104 1.00 97.12 73 THR A CA 1
ATOM 549 C C . THR A 1 73 ? -5.348 14.396 15.743 1.00 97.12 73 THR A C 1
ATOM 551 O O . THR A 1 73 ? -6.281 14.908 15.136 1.00 97.12 73 THR A O 1
ATOM 554 N N . HIS A 1 74 ? -4.130 14.290 15.208 1.00 96.38 74 HIS A N 1
ATOM 555 C CA . HIS A 1 74 ? -3.801 14.813 13.880 1.00 96.38 74 HIS A CA 1
ATOM 556 C C . HIS A 1 74 ? -4.609 14.128 12.759 1.00 96.38 74 HIS A C 1
ATOM 558 O O . HIS A 1 74 ? -5.124 14.794 11.855 1.00 96.38 74 HIS A O 1
ATOM 564 N N . LEU A 1 75 ? -4.806 12.807 12.851 1.00 96.94 75 LEU A N 1
ATOM 565 C CA . LEU A 1 75 ? -5.692 12.056 11.960 1.00 96.94 75 LEU A CA 1
ATOM 566 C C . LEU A 1 75 ? -7.123 12.602 12.022 1.00 96.94 75 LEU A C 1
ATOM 568 O O . LEU A 1 75 ? -7.730 12.826 10.981 1.00 96.94 75 LEU A O 1
ATOM 572 N N . ALA A 1 76 ? -7.658 12.832 13.223 1.00 96.19 76 ALA A N 1
ATOM 573 C CA . ALA A 1 76 ? -9.004 13.367 13.419 1.00 96.19 76 ALA A CA 1
ATOM 574 C C . ALA A 1 76 ? -9.165 14.783 12.836 1.00 96.19 76 ALA A C 1
ATOM 576 O O . ALA A 1 76 ? -10.163 15.064 12.170 1.00 96.19 76 ALA A O 1
ATOM 577 N N . GLU A 1 77 ? -8.173 15.654 13.036 1.00 95.56 77 GLU A N 1
ATOM 578 C CA . GLU A 1 77 ? -8.161 17.032 12.526 1.00 95.56 77 GLU A CA 1
ATOM 579 C C . GLU A 1 77 ? -8.120 17.093 10.992 1.00 95.56 77 GLU A C 1
ATOM 581 O O . GLU A 1 77 ? -8.788 17.931 10.382 1.00 95.56 77 GLU A O 1
ATOM 586 N N . SER A 1 78 ? -7.370 16.190 10.359 1.00 94.19 78 SER A N 1
ATOM 587 C CA . SER A 1 78 ? -7.221 16.132 8.899 1.00 94.19 78 SER A CA 1
ATOM 588 C C . SER A 1 78 ? -8.284 15.274 8.200 1.00 94.19 78 SER A C 1
ATOM 590 O O . SER A 1 78 ? -8.498 15.431 6.997 1.00 94.19 78 SER A O 1
ATOM 592 N N . TRP A 1 79 ? -9.019 14.427 8.934 1.00 94.12 79 TRP A N 1
ATOM 593 C CA . TRP A 1 79 ? -9.989 13.471 8.380 1.00 94.12 79 TRP A CA 1
ATOM 594 C C . TRP A 1 79 ? -11.032 14.117 7.462 1.00 94.12 79 TRP A C 1
ATOM 596 O O . TRP A 1 79 ? -11.398 13.559 6.426 1.00 94.12 79 TRP A O 1
ATOM 606 N N . GLY A 1 80 ? -11.493 15.320 7.822 1.00 89.44 80 GLY A N 1
ATOM 607 C CA . GLY A 1 80 ? -12.509 16.058 7.070 1.00 89.44 80 GLY A CA 1
ATOM 608 C C . GLY A 1 80 ? -12.077 16.496 5.665 1.00 89.44 80 GLY A C 1
ATOM 609 O O . GLY A 1 80 ? -12.946 16.798 4.849 1.00 89.44 80 GLY A O 1
ATOM 610 N N . ALA A 1 81 ? -10.772 16.519 5.371 1.00 89.69 81 ALA A N 1
ATOM 611 C CA . ALA A 1 81 ? -10.247 16.849 4.046 1.00 89.69 81 ALA A CA 1
ATOM 612 C C . ALA A 1 81 ? -10.362 15.681 3.053 1.00 89.69 81 ALA A C 1
ATOM 614 O O . ALA A 1 81 ? -10.364 15.906 1.843 1.00 89.69 81 ALA A O 1
ATOM 615 N N . CYS A 1 82 ? -10.497 14.442 3.537 1.00 90.50 82 CYS A N 1
ATOM 616 C CA . CYS A 1 82 ? -10.636 13.301 2.650 1.00 90.50 82 CYS A CA 1
ATOM 617 C C . CYS A 1 82 ? -12.067 13.179 2.105 1.00 90.50 82 CYS A C 1
ATOM 619 O O . CYS A 1 82 ? -13.004 12.814 2.816 1.00 90.50 82 CYS A O 1
ATOM 621 N N . GLU A 1 83 ? -12.236 13.394 0.800 1.00 88.19 83 GLU A N 1
ATOM 622 C CA . GLU A 1 83 ? -13.522 13.235 0.106 1.00 88.19 83 GLU A CA 1
ATOM 623 C C . GLU A 1 83 ? -14.102 11.816 0.246 1.00 88.19 83 GLU A C 1
ATOM 625 O O . GLU A 1 83 ? -15.316 11.633 0.376 1.00 88.19 83 GLU A O 1
ATOM 630 N N . SER A 1 84 ? -13.227 10.809 0.291 1.00 89.62 84 SER A N 1
ATOM 631 C CA . SER A 1 84 ? -13.586 9.400 0.471 1.00 89.62 84 SER A CA 1
ATOM 632 C C . SER A 1 84 ? -13.827 9.011 1.936 1.00 89.62 84 SER A C 1
ATOM 634 O O . SER A 1 84 ? -14.204 7.866 2.185 1.00 89.62 84 SER A O 1
ATOM 636 N N . ALA A 1 85 ? -13.663 9.916 2.912 1.00 89.12 85 ALA A N 1
ATOM 637 C CA . ALA A 1 85 ? -13.721 9.602 4.347 1.00 89.12 85 ALA A CA 1
ATOM 638 C C . ALA A 1 85 ? -15.015 8.888 4.758 1.00 89.12 85 ALA A C 1
ATOM 640 O O . ALA A 1 85 ? -14.998 7.976 5.575 1.00 89.12 85 ALA A O 1
ATOM 641 N N . ARG A 1 86 ? -16.149 9.250 4.142 1.00 88.88 86 ARG A N 1
ATOM 642 C CA . ARG A 1 86 ? -17.459 8.631 4.423 1.00 88.88 86 ARG A CA 1
ATOM 643 C C . ARG A 1 86 ? -17.576 7.177 3.958 1.00 88.88 86 ARG A C 1
ATOM 645 O O . ARG A 1 86 ? -18.506 6.494 4.367 1.00 88.88 86 ARG A O 1
ATOM 652 N N . SER A 1 87 ? -16.682 6.731 3.078 1.00 89.62 87 SER A N 1
ATOM 653 C CA . SER A 1 87 ? -16.616 5.349 2.584 1.00 89.62 87 SER A CA 1
ATOM 654 C C . SER A 1 87 ? -15.606 4.484 3.344 1.00 89.62 87 SER A C 1
ATOM 656 O O . SER A 1 87 ? -15.471 3.298 3.039 1.00 89.62 87 SER A O 1
ATOM 658 N N . ILE A 1 88 ? -14.904 5.076 4.319 1.00 96.00 88 ILE A N 1
ATOM 659 C CA . ILE A 1 88 ? -13.892 4.414 5.135 1.00 96.00 88 ILE A CA 1
ATOM 660 C C . ILE A 1 88 ? -14.443 4.219 6.549 1.00 96.00 88 ILE A C 1
ATOM 662 O O . ILE A 1 88 ? -14.683 5.183 7.273 1.00 96.00 88 ILE A O 1
ATOM 666 N N . ALA A 1 89 ? -14.602 2.965 6.959 1.00 97.50 89 ALA A N 1
ATOM 667 C CA . ALA A 1 89 ? -14.810 2.608 8.352 1.00 97.50 89 ALA A CA 1
ATOM 668 C C . ALA A 1 89 ? -13.487 2.765 9.112 1.00 97.50 89 ALA A C 1
ATOM 670 O O . ALA A 1 89 ? -12.481 2.167 8.734 1.00 97.50 89 ALA A O 1
ATOM 671 N N . VAL A 1 90 ? -13.470 3.555 10.184 1.00 98.25 90 VAL A N 1
ATOM 672 C CA . VAL A 1 90 ? -12.303 3.663 11.071 1.00 98.25 90 VAL A CA 1
ATOM 673 C C . VAL A 1 90 ? -12.596 2.874 12.335 1.00 98.25 90 VAL A C 1
ATOM 675 O O . VAL A 1 90 ? -13.561 3.173 13.035 1.00 98.25 90 VAL A O 1
ATOM 678 N N . VAL A 1 91 ? -11.762 1.877 12.620 1.00 98.62 91 VAL A N 1
ATOM 679 C CA . VAL A 1 91 ? -11.869 1.032 13.809 1.00 98.62 91 VAL A CA 1
ATOM 680 C C . VAL A 1 91 ? -10.607 1.208 14.643 1.00 98.62 91 VAL A C 1
ATOM 682 O O . VAL A 1 91 ? -9.507 0.806 14.256 1.00 98.62 91 VAL A O 1
ATOM 685 N N . LEU A 1 92 ? -10.770 1.829 15.804 1.00 98.56 92 LEU A N 1
ATOM 686 C CA . LEU A 1 92 ? -9.715 2.021 16.784 1.00 98.56 92 LEU A CA 1
ATOM 687 C C . LEU A 1 92 ? -9.718 0.828 17.745 1.00 98.56 92 LEU A C 1
ATOM 689 O O . LEU A 1 92 ? -10.666 0.626 18.502 1.00 98.56 92 LEU A O 1
ATOM 693 N N . VAL A 1 93 ? -8.647 0.039 17.697 1.00 98.62 93 VAL A N 1
ATOM 694 C CA . VAL A 1 93 ? -8.479 -1.216 18.433 1.00 98.62 93 VAL A CA 1
ATOM 695 C C . VAL A 1 93 ? -7.579 -0.977 19.646 1.00 98.62 93 VAL A C 1
ATOM 697 O O . VAL A 1 93 ? -6.384 -0.706 19.505 1.00 98.62 93 VAL A O 1
ATOM 700 N N . GLY A 1 94 ? -8.141 -1.060 20.850 1.00 98.25 94 GLY A N 1
ATOM 701 C CA . GLY A 1 94 ? -7.395 -0.898 22.099 1.00 98.25 94 GLY A CA 1
ATOM 702 C C . GLY A 1 94 ? -6.583 -2.149 22.446 1.00 98.25 94 GLY A C 1
ATOM 703 O O . GLY A 1 94 ? -7.167 -3.150 22.833 1.00 98.25 94 GLY A O 1
ATOM 704 N N . VAL A 1 95 ? -5.249 -2.099 22.373 1.00 96.00 95 VAL A N 1
ATOM 705 C CA . VAL A 1 95 ? -4.341 -3.256 22.605 1.00 96.00 95 VAL A CA 1
ATOM 706 C C . VAL A 1 95 ? -3.792 -3.315 24.045 1.00 96.00 95 VAL A C 1
ATOM 708 O O . VAL A 1 95 ? -3.039 -4.209 24.426 1.00 96.00 95 VAL A O 1
ATOM 711 N N . GLY A 1 96 ? -4.187 -2.371 24.897 1.00 92.06 96 GLY A N 1
ATOM 712 C CA . GLY A 1 96 ? -3.814 -2.339 26.310 1.00 92.06 96 GLY A CA 1
ATOM 713 C C . GLY A 1 96 ? -4.496 -1.197 27.056 1.00 92.06 96 GLY A C 1
ATOM 714 O O . GLY A 1 96 ? -5.237 -0.419 26.459 1.00 92.06 96 GLY A O 1
ATOM 715 N N . GLY A 1 97 ? -4.230 -1.072 28.357 1.00 92.12 97 GLY A N 1
ATOM 716 C CA . GLY A 1 97 ? -4.947 -0.125 29.221 1.00 92.12 97 GLY A CA 1
ATOM 717 C C . GLY A 1 97 ? -6.351 -0.622 29.582 1.00 92.12 97 GLY A C 1
ATOM 718 O O . GLY A 1 97 ? -6.678 -1.782 29.340 1.00 92.12 97 GLY A O 1
ATOM 719 N N . SER A 1 98 ? -7.167 0.232 30.205 1.00 96.25 98 SER A N 1
ATOM 720 C CA . SER A 1 98 ? -8.575 -0.087 30.461 1.00 96.25 98 SER A CA 1
ATOM 721 C C . SER A 1 98 ? -9.448 0.298 29.266 1.00 96.25 98 SER A C 1
ATOM 723 O O . SER A 1 98 ? -9.203 1.312 28.609 1.00 96.25 98 SER A O 1
ATOM 725 N N . GLU A 1 99 ? -10.502 -0.486 29.029 1.00 97.69 99 GLU A N 1
ATOM 726 C CA . GLU A 1 99 ? -11.512 -0.197 28.003 1.00 97.69 99 GLU A CA 1
ATOM 727 C C . GLU A 1 99 ? -12.112 1.205 28.181 1.00 97.69 99 GLU A C 1
ATOM 729 O O . GLU A 1 99 ? -12.232 1.950 27.215 1.00 97.69 99 GLU A O 1
ATOM 734 N N . GLU A 1 100 ? -12.417 1.594 29.422 1.00 97.56 100 GLU A N 1
ATOM 735 C CA . GLU A 1 100 ? -12.954 2.917 29.753 1.00 97.56 100 GLU A CA 1
ATOM 736 C C . GLU A 1 100 ? -12.011 4.049 29.325 1.00 97.56 100 GLU A C 1
ATOM 738 O O . GLU A 1 100 ? -12.430 4.940 28.595 1.00 97.56 100 GLU A O 1
ATOM 743 N N . ALA A 1 101 ? -10.720 3.983 29.674 1.00 97.88 101 ALA A N 1
ATOM 744 C CA . ALA A 1 101 ? -9.769 5.036 29.313 1.00 97.88 101 ALA A CA 1
ATOM 745 C C . ALA A 1 101 ? -9.540 5.128 27.795 1.00 97.88 101 ALA A C 1
ATOM 747 O O . ALA A 1 101 ? -9.367 6.220 27.248 1.00 97.88 101 ALA A O 1
ATOM 748 N N . ASN A 1 102 ? -9.541 3.987 27.101 1.00 98.19 102 ASN A N 1
ATOM 749 C CA . ASN A 1 102 ? -9.435 3.951 25.645 1.00 98.19 102 ASN A CA 1
ATOM 750 C C . ASN A 1 102 ? -10.682 4.537 24.978 1.00 98.19 102 ASN A C 1
ATOM 752 O O . ASN A 1 102 ? -10.544 5.389 24.101 1.00 98.19 102 ASN A O 1
ATOM 756 N N . ARG A 1 103 ? -11.878 4.144 25.427 1.00 97.19 103 ARG A N 1
ATOM 757 C CA . ARG A 1 103 ? -13.154 4.674 24.937 1.00 97.19 103 ARG A CA 1
ATOM 758 C C . ARG A 1 103 ? -13.248 6.182 25.146 1.00 97.19 103 ARG A C 1
ATOM 760 O O . ARG A 1 103 ? -13.574 6.896 24.202 1.00 97.19 103 ARG A O 1
ATOM 767 N N . ASP A 1 104 ? -12.918 6.668 26.340 1.00 97.50 104 ASP A N 1
ATOM 768 C CA . ASP A 1 104 ? -12.958 8.095 26.670 1.00 97.50 104 ASP A CA 1
ATOM 769 C C . ASP A 1 104 ? -12.001 8.895 25.776 1.00 97.50 104 ASP A C 1
ATOM 771 O O . ASP A 1 104 ? -12.343 9.974 25.284 1.00 97.50 104 ASP A O 1
ATOM 775 N N . PHE A 1 105 ? -10.813 8.347 25.496 1.00 98.06 105 PHE A N 1
ATOM 776 C CA . PHE A 1 105 ? -9.891 8.961 24.550 1.00 98.06 105 PHE A CA 1
ATOM 777 C C . PHE A 1 105 ? -10.468 9.001 23.128 1.00 98.06 105 PHE A C 1
ATOM 779 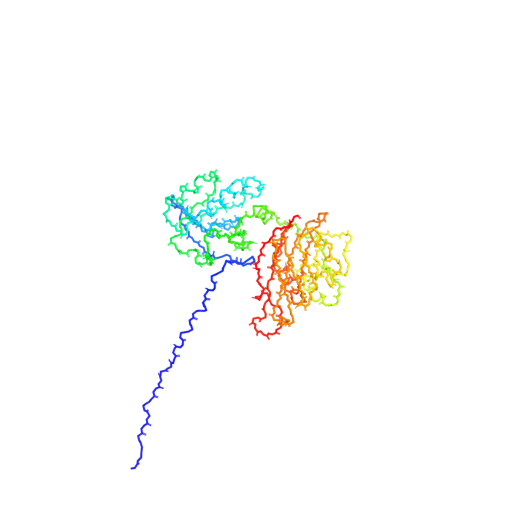O O . PHE A 1 105 ? -10.446 10.066 22.512 1.00 98.06 105 PHE A O 1
ATOM 786 N N . VAL A 1 106 ? -11.034 7.903 22.618 1.00 97.81 106 VAL A N 1
ATOM 787 C CA . VAL A 1 106 ? -11.659 7.890 21.283 1.00 97.81 106 VAL A CA 1
ATOM 788 C C . VAL A 1 106 ? -12.802 8.901 21.190 1.00 97.81 106 VAL A C 1
ATOM 790 O O . VAL A 1 106 ? -12.866 9.667 20.232 1.00 97.81 106 VAL A O 1
ATOM 793 N N . GLN A 1 107 ? -13.663 8.975 22.206 1.00 96.56 107 GLN A N 1
ATOM 794 C CA . GLN A 1 107 ? -14.743 9.963 22.267 1.00 96.56 107 GLN A CA 1
ATOM 795 C C . GLN A 1 107 ? -14.208 11.402 22.270 1.00 96.56 107 GLN A C 1
ATOM 797 O O . GLN A 1 107 ? -14.802 12.279 21.640 1.00 96.56 107 GLN A O 1
ATOM 802 N N . SER A 1 108 ? -13.064 11.650 22.919 1.00 97.31 108 SER A N 1
ATOM 803 C CA . SER A 1 108 ? -12.435 12.977 22.952 1.00 97.31 108 SER A CA 1
ATOM 804 C C . SER A 1 108 ? -11.920 13.466 21.593 1.00 97.31 108 SER A C 1
ATOM 806 O O . SER A 1 108 ? -11.769 14.673 21.416 1.00 97.31 108 SER A O 1
ATOM 808 N N . LEU A 1 109 ? -11.702 12.565 20.624 1.00 97.44 109 LEU A N 1
ATOM 809 C CA . LEU A 1 109 ? -11.317 12.929 19.254 1.00 97.44 109 LEU A CA 1
ATOM 810 C C . LEU A 1 109 ? -12.457 13.625 18.496 1.00 97.44 109 LEU A C 1
ATOM 812 O O . LEU A 1 109 ? -12.208 14.317 17.515 1.00 97.44 109 LEU A O 1
ATOM 816 N N . GLY A 1 110 ? -13.710 13.450 18.936 1.00 95.06 110 GLY A N 1
ATOM 817 C CA . GLY A 1 110 ? -14.860 14.176 18.395 1.00 95.06 110 GLY A CA 1
ATOM 818 C C . GLY A 1 110 ? -15.229 13.832 16.948 1.00 95.06 110 GLY A C 1
ATOM 819 O O . GLY A 1 110 ? -15.988 14.580 16.332 1.00 95.06 110 GLY A O 1
ATOM 820 N N . VAL A 1 111 ? -14.725 12.719 16.399 1.00 93.12 111 VAL A N 1
ATOM 821 C CA . VAL A 1 111 ? -15.031 12.288 15.027 1.00 93.12 111 VAL A CA 1
ATOM 822 C C . VAL A 1 111 ? -16.202 11.301 15.034 1.00 93.12 111 VAL A C 1
ATOM 824 O O . VAL A 1 111 ? -16.056 10.175 15.514 1.00 93.12 111 VAL A O 1
ATOM 827 N N . PRO A 1 112 ? -17.384 11.682 14.518 1.00 88.50 112 PRO A N 1
ATOM 828 C CA . PRO A 1 112 ? -18.535 10.792 14.507 1.00 88.50 112 PRO A CA 1
ATOM 829 C C . PRO A 1 112 ? -18.308 9.608 13.559 1.00 88.50 112 PRO A C 1
ATOM 831 O O . PRO A 1 112 ? -17.768 9.765 12.464 1.00 88.50 112 PRO A O 1
ATOM 834 N N . GLY A 1 113 ? -18.783 8.429 13.961 1.00 90.56 113 GLY A N 1
ATOM 835 C CA . GLY A 1 113 ? -18.743 7.213 13.142 1.00 90.56 113 GLY A CA 1
ATOM 836 C C . GLY A 1 113 ? -17.436 6.423 13.212 1.00 90.56 113 GLY A C 1
ATOM 837 O O . GLY A 1 113 ? -17.358 5.361 12.603 1.00 90.56 113 GLY A O 1
ATOM 838 N N . TRP A 1 114 ? -16.429 6.893 13.953 1.00 96.75 114 TRP A N 1
ATOM 839 C CA . TRP A 1 114 ? -15.278 6.059 14.296 1.00 96.75 114 TRP A CA 1
ATOM 840 C C . TRP A 1 114 ? -15.674 5.060 15.382 1.00 96.75 114 TRP A C 1
ATOM 842 O O . TRP A 1 114 ? -16.231 5.433 16.415 1.00 96.75 114 TRP A O 1
ATOM 852 N N . THR A 1 115 ? -15.390 3.787 15.139 1.00 97.81 115 THR A N 1
ATOM 853 C CA . THR A 1 115 ? -15.749 2.686 16.030 1.00 97.81 115 THR A CA 1
ATOM 854 C C . THR A 1 115 ? -14.592 2.381 16.968 1.00 97.81 115 THR A C 1
ATOM 856 O O . THR A 1 115 ? -13.444 2.284 16.536 1.00 97.81 115 THR A O 1
ATOM 859 N N . PHE A 1 116 ? -14.887 2.187 18.250 1.00 98.38 116 PHE A N 1
ATOM 860 C CA . PHE A 1 116 ? -13.925 1.691 19.228 1.00 98.38 116 PHE A CA 1
ATOM 861 C C . PHE A 1 116 ? -14.246 0.244 19.605 1.00 98.38 116 PHE A C 1
ATOM 863 O O . PHE A 1 116 ? -15.398 -0.092 19.877 1.00 98.38 116 PHE A O 1
ATOM 870 N N . VAL A 1 117 ? -13.210 -0.591 19.655 1.00 98.44 117 VAL A N 1
ATOM 871 C CA . VAL A 1 117 ? -13.256 -1.951 20.203 1.00 98.44 117 VAL A CA 1
ATOM 872 C C . VAL A 1 117 ? -12.040 -2.179 21.096 1.00 98.44 117 VAL A C 1
ATOM 874 O O . VAL A 1 117 ? -10.938 -1.710 20.798 1.00 98.44 117 VAL A O 1
ATOM 877 N N . GLN A 1 118 ? -12.223 -2.912 22.190 1.00 97.94 118 GLN A N 1
ATOM 878 C CA . GLN A 1 118 ? -11.119 -3.361 23.033 1.00 97.94 118 GLN A CA 1
ATOM 879 C C . GLN A 1 118 ? -10.647 -4.735 22.548 1.00 97.94 118 GLN A C 1
ATOM 881 O O . GLN A 1 118 ? -11.459 -5.626 22.322 1.00 97.94 118 GLN A O 1
ATOM 886 N N . ASP A 1 119 ? -9.338 -4.913 22.376 1.00 97.31 119 ASP A N 1
ATOM 887 C CA . ASP A 1 119 ? -8.769 -6.199 21.979 1.00 97.31 119 ASP A CA 1
ATOM 888 C C . ASP A 1 119 ? -8.617 -7.114 23.200 1.00 97.31 119 ASP A C 1
ATOM 890 O O . ASP A 1 119 ? -7.685 -6.977 23.997 1.00 97.31 119 ASP A O 1
ATOM 894 N N . ASP A 1 120 ? -9.555 -8.044 23.347 1.00 92.94 120 ASP A N 1
ATOM 895 C CA . ASP A 1 120 ? -9.574 -9.102 24.358 1.00 92.94 120 ASP A CA 1
ATOM 896 C C . ASP A 1 120 ? -9.278 -10.497 23.770 1.00 92.94 120 ASP A C 1
ATOM 898 O O . ASP A 1 120 ? -9.214 -11.485 24.508 1.00 92.94 120 ASP A O 1
ATOM 902 N N . ARG A 1 121 ? -9.061 -10.579 22.449 1.00 92.75 121 ARG A N 1
ATOM 903 C CA . ARG A 1 121 ? -8.815 -11.825 21.699 1.00 92.75 121 ARG A CA 1
ATOM 904 C C . ARG A 1 121 ? -7.425 -11.919 21.073 1.00 92.75 121 ARG A C 1
ATOM 906 O O . ARG A 1 121 ? -7.155 -12.868 20.346 1.00 92.75 121 ARG A O 1
ATOM 913 N N . GLU A 1 122 ? -6.537 -10.983 21.395 1.00 94.38 122 GLU A N 1
ATOM 914 C CA . GLU A 1 122 ? -5.170 -10.903 20.867 1.00 94.38 122 GLU A CA 1
ATOM 915 C C . GLU A 1 122 ? -5.107 -10.696 19.341 1.00 94.38 122 GLU A C 1
ATOM 917 O O . GLU A 1 122 ? -4.147 -11.121 18.694 1.00 94.38 122 GLU A O 1
ATOM 922 N N . VAL A 1 123 ? -6.087 -9.987 18.767 1.00 96.31 123 VAL A N 1
ATOM 923 C CA . VAL A 1 123 ? -6.157 -9.655 17.330 1.00 96.31 123 VAL A CA 1
ATOM 924 C C . VAL A 1 123 ? -4.885 -8.946 16.860 1.00 96.31 123 VAL A C 1
ATOM 926 O O . VAL A 1 123 ? -4.396 -9.190 15.755 1.00 96.31 123 VAL A O 1
ATOM 929 N N . TRP A 1 124 ? -4.281 -8.121 17.717 1.00 96.12 124 TRP A N 1
ATOM 930 C CA . TRP A 1 124 ? -2.995 -7.478 17.451 1.00 96.12 124 TRP A CA 1
ATOM 931 C C . TRP A 1 124 ? -1.887 -8.474 17.057 1.00 96.12 124 TRP A C 1
ATOM 933 O O . TRP A 1 124 ? -1.047 -8.149 16.215 1.00 96.12 124 TRP A O 1
ATOM 943 N N . ARG A 1 125 ? -1.878 -9.698 17.614 1.00 95.75 125 ARG A N 1
ATOM 944 C CA . ARG A 1 125 ? -0.878 -10.729 17.278 1.00 95.75 125 ARG A CA 1
ATOM 945 C C . ARG A 1 125 ? -1.088 -11.282 15.884 1.00 95.75 125 ARG A C 1
ATOM 947 O O . ARG A 1 125 ? -0.108 -11.477 15.166 1.00 95.75 125 ARG A O 1
ATOM 954 N N . ASP A 1 126 ? -2.338 -11.522 15.505 1.00 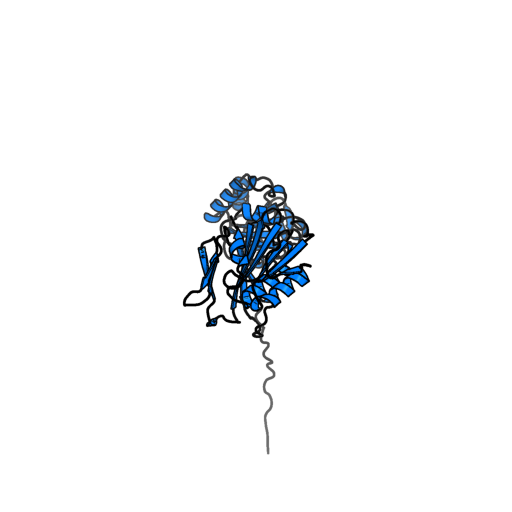95.88 126 ASP A N 1
ATOM 955 C CA . ASP A 1 126 ? -2.676 -12.042 14.181 1.00 95.88 126 ASP A CA 1
ATOM 956 C C . ASP A 1 126 ? -2.330 -11.031 13.086 1.00 95.88 126 ASP A C 1
ATOM 958 O O . ASP A 1 126 ? -1.806 -11.411 12.041 1.00 95.88 126 ASP A O 1
ATOM 962 N N . PHE A 1 127 ? -2.511 -9.739 13.370 1.00 96.81 127 PHE A N 1
ATOM 963 C CA . PHE A 1 127 ? -2.054 -8.639 12.519 1.00 96.81 127 PHE A CA 1
ATOM 964 C C . PHE A 1 127 ? -0.546 -8.382 12.569 1.00 96.81 127 PHE A C 1
ATOM 966 O O . PHE A 1 127 ? -0.065 -7.519 11.843 1.00 96.81 127 PHE A O 1
ATOM 973 N N . GLY A 1 128 ? 0.219 -9.106 13.390 1.00 95.56 128 GLY A N 1
ATOM 974 C CA . GLY A 1 128 ? 1.666 -8.922 13.484 1.00 95.56 128 GLY A CA 1
ATOM 975 C C . GLY A 1 128 ? 2.080 -7.567 14.063 1.00 95.56 128 GLY A C 1
ATOM 976 O O . GLY A 1 128 ? 3.191 -7.103 13.796 1.00 95.56 128 GLY A O 1
ATOM 977 N N . VAL A 1 129 ? 1.203 -6.927 14.843 1.00 95.56 129 VAL A N 1
ATOM 978 C CA . VAL A 1 129 ? 1.450 -5.632 15.484 1.00 95.56 129 VAL A CA 1
ATOM 979 C C . VAL A 1 129 ? 2.589 -5.774 16.489 1.00 95.56 129 VAL A C 1
ATOM 981 O O . VAL A 1 129 ? 2.551 -6.615 17.386 1.00 95.56 129 VAL A O 1
ATOM 984 N N . ARG A 1 130 ? 3.613 -4.929 16.353 1.00 93.62 130 ARG A N 1
ATOM 985 C CA . ARG A 1 130 ? 4.762 -4.889 17.276 1.00 93.62 130 ARG A CA 1
ATOM 986 C C . ARG A 1 130 ? 4.804 -3.630 18.130 1.00 93.62 130 ARG A C 1
ATOM 988 O O . ARG A 1 130 ? 5.364 -3.660 19.224 1.00 93.62 130 ARG A O 1
ATOM 995 N N . TYR A 1 131 ? 4.218 -2.541 17.640 1.00 93.00 131 TYR A N 1
ATOM 996 C CA . TYR A 1 131 ? 4.224 -1.241 18.301 1.00 93.00 131 TYR A CA 1
ATOM 997 C C . TYR A 1 131 ? 2.817 -0.649 18.327 1.00 93.00 131 TYR A C 1
ATOM 999 O O . TYR A 1 131 ? 2.053 -0.789 17.370 1.00 93.00 131 TYR A O 1
ATOM 1007 N N . LEU A 1 132 ? 2.476 0.040 19.415 1.00 95.62 132 LEU A N 1
ATOM 1008 C CA . LEU A 1 132 ? 1.258 0.847 19.463 1.00 95.62 132 LEU A CA 1
ATOM 1009 C C . LEU A 1 132 ? 1.353 1.988 18.439 1.00 95.62 132 LEU A C 1
ATOM 1011 O O . LEU A 1 132 ? 2.435 2.509 18.179 1.00 95.62 132 LEU A O 1
ATOM 1015 N N . GLY A 1 133 ? 0.219 2.355 17.852 1.00 95.75 133 GLY A N 1
ATOM 1016 C CA . GLY A 1 133 ? 0.140 3.260 16.707 1.00 95.75 133 GLY A CA 1
ATOM 1017 C C . GLY A 1 133 ? 0.278 2.554 15.356 1.00 95.75 133 GLY A C 1
ATOM 1018 O O . GLY A 1 133 ? 0.237 3.226 14.329 1.00 95.75 133 GLY A O 1
ATOM 1019 N N . SER A 1 134 ? 0.421 1.221 15.336 1.00 97.50 134 SER A N 1
ATOM 1020 C CA . SER A 1 134 ? 0.353 0.450 14.092 1.00 97.50 134 SER A CA 1
ATOM 1021 C C . SER A 1 134 ? -1.028 0.561 13.461 1.00 97.50 134 SER A C 1
ATOM 1023 O O . SER A 1 134 ? -2.041 0.545 14.160 1.00 97.50 134 SER A O 1
ATOM 1025 N N . TRP A 1 135 ? -1.077 0.622 12.140 1.00 98.12 135 TRP A N 1
ATOM 1026 C CA . TRP A 1 135 ? -2.311 0.759 11.387 1.00 98.12 135 TRP A CA 1
ATOM 1027 C C . TRP A 1 135 ? -2.283 -0.076 10.111 1.00 98.12 135 TRP A C 1
ATOM 1029 O O . TRP A 1 135 ? -1.227 -0.337 9.529 1.00 98.12 135 TRP A O 1
ATOM 1039 N N . VAL A 1 136 ? -3.468 -0.497 9.678 1.00 98.44 136 VAL A N 1
ATOM 1040 C CA . VAL A 1 136 ? -3.671 -1.271 8.451 1.00 98.44 136 VAL A CA 1
ATOM 1041 C C . VAL A 1 136 ? -4.880 -0.711 7.722 1.00 98.44 136 VAL A C 1
ATOM 1043 O O . VAL A 1 136 ? -5.968 -0.612 8.286 1.00 98.44 136 VAL A O 1
ATOM 1046 N N . PHE A 1 137 ? -4.682 -0.349 6.460 1.00 98.19 137 PHE A N 1
ATOM 1047 C CA . PHE A 1 137 ? -5.733 0.102 5.567 1.00 98.19 137 PHE A CA 1
ATOM 1048 C C . PHE A 1 137 ? -6.119 -1.016 4.602 1.00 98.19 137 PHE A C 1
ATOM 1050 O O . PHE A 1 137 ? -5.268 -1.580 3.913 1.00 98.19 137 PHE A O 1
ATOM 1057 N N . ILE A 1 138 ? -7.403 -1.351 4.574 1.00 98.06 138 ILE A N 1
ATOM 1058 C CA . ILE A 1 138 ? -7.954 -2.562 3.969 1.00 98.06 138 ILE A CA 1
ATOM 1059 C C . ILE A 1 138 ? -9.048 -2.167 2.975 1.00 98.06 138 ILE A C 1
ATOM 1061 O O . ILE A 1 138 ? -9.874 -1.296 3.250 1.00 98.06 138 ILE A O 1
ATOM 1065 N N . GLY A 1 139 ? -9.043 -2.802 1.806 1.00 95.81 139 GLY A N 1
ATOM 1066 C CA . GLY A 1 139 ? -10.021 -2.588 0.748 1.00 95.81 139 GLY A CA 1
ATOM 1067 C C . GLY A 1 139 ? -11.271 -3.474 0.859 1.00 95.81 139 GLY A C 1
ATOM 1068 O O . GLY A 1 139 ? -11.316 -4.397 1.676 1.00 95.81 139 GLY A O 1
ATOM 1069 N N . PRO A 1 140 ? -12.264 -3.259 -0.027 1.00 94.75 140 PRO A N 1
ATOM 1070 C CA . PRO A 1 140 ? -13.568 -3.935 0.004 1.00 94.75 140 PRO A CA 1
ATOM 1071 C C . PRO A 1 140 ? -13.528 -5.466 -0.032 1.00 94.75 140 PRO A C 1
ATOM 1073 O O . PRO A 1 140 ? -14.421 -6.132 0.485 1.00 94.75 140 PRO A O 1
ATOM 1076 N N . ASP A 1 141 ? -12.504 -6.052 -0.643 1.00 94.62 141 ASP A N 1
ATOM 1077 C CA . ASP A 1 141 ? -12.331 -7.499 -0.760 1.00 94.62 141 ASP A CA 1
ATOM 1078 C C . ASP A 1 141 ? -11.487 -8.102 0.382 1.00 94.62 141 ASP A C 1
ATOM 1080 O O . ASP A 1 141 ? -11.116 -9.281 0.327 1.00 94.62 141 ASP A O 1
ATOM 1084 N N . TRP A 1 142 ? -11.200 -7.310 1.419 1.00 96.44 142 TRP A N 1
ATOM 1085 C CA . TRP A 1 142 ? -10.326 -7.635 2.551 1.00 96.44 142 TRP A CA 1
ATOM 1086 C C . TRP A 1 142 ? -8.838 -7.772 2.189 1.00 96.44 142 TRP A C 1
ATOM 1088 O O . TRP A 1 142 ? -8.073 -8.464 2.864 1.00 96.44 142 TRP A O 1
ATOM 1098 N N . THR A 1 143 ? -8.415 -7.134 1.096 1.00 95.50 143 THR A N 1
ATOM 1099 C CA . THR A 1 143 ? -7.000 -6.992 0.731 1.00 95.50 143 THR A CA 1
ATOM 1100 C C . THR A 1 143 ? -6.405 -5.759 1.401 1.00 95.50 143 THR A C 1
ATOM 1102 O O . THR A 1 143 ? -6.999 -4.683 1.370 1.00 95.50 143 THR A O 1
ATOM 1105 N N . VAL A 1 144 ? -5.215 -5.888 1.980 1.00 97.50 144 VAL A N 1
ATOM 1106 C CA . VAL A 1 144 ? -4.457 -4.756 2.512 1.00 97.50 144 VAL A CA 1
ATOM 1107 C C . VAL A 1 144 ? -4.016 -3.855 1.364 1.00 97.50 144 VAL A C 1
ATOM 1109 O O . VAL A 1 144 ? -3.431 -4.313 0.384 1.00 97.50 144 VAL A O 1
ATOM 1112 N N . LEU A 1 145 ? -4.294 -2.563 1.498 1.00 95.50 145 LEU A N 1
ATOM 1113 C CA . LEU A 1 145 ? -3.900 -1.517 0.555 1.00 95.50 145 LEU A CA 1
ATOM 1114 C C . LEU A 1 145 ? -2.628 -0.804 1.024 1.00 95.50 145 LEU A C 1
ATOM 1116 O O . LEU A 1 145 ? -1.789 -0.449 0.204 1.00 95.50 145 LEU A O 1
ATOM 1120 N N . ALA A 1 146 ? -2.486 -0.614 2.338 1.00 96.62 146 ALA A N 1
ATOM 1121 C CA . ALA A 1 146 ? -1.305 -0.049 2.984 1.00 96.62 146 ALA A CA 1
ATOM 1122 C C . ALA A 1 146 ? -1.273 -0.439 4.470 1.00 96.62 146 ALA A C 1
ATOM 1124 O O . ALA A 1 146 ? -2.309 -0.721 5.069 1.00 96.62 146 ALA A O 1
ATOM 1125 N N . SER A 1 147 ? -0.096 -0.415 5.086 1.00 96.81 147 SER A N 1
ATOM 1126 C CA . SER A 1 147 ? 0.074 -0.612 6.529 1.00 96.81 147 SER A CA 1
ATOM 1127 C C . SER A 1 147 ? 1.306 0.138 7.017 1.00 96.81 147 SER A C 1
ATOM 1129 O O . SER A 1 147 ? 2.266 0.289 6.257 1.00 96.81 147 SER A O 1
ATOM 1131 N N . GLY A 1 148 ? 1.334 0.533 8.286 1.00 94.75 148 GLY A N 1
ATOM 1132 C CA . GLY A 1 148 ? 2.490 1.216 8.851 1.00 94.75 148 GLY A CA 1
ATOM 1133 C C . GLY A 1 148 ? 2.482 1.288 10.371 1.00 94.75 148 GLY A C 1
ATOM 1134 O O . GLY A 1 148 ? 1.496 0.979 11.025 1.00 94.75 148 GLY A O 1
ATOM 1135 N N . GLU A 1 149 ? 3.615 1.709 10.925 1.00 92.25 149 GLU A N 1
ATOM 1136 C CA . GLU A 1 149 ? 3.835 1.915 12.371 1.00 92.25 149 GLU A CA 1
ATOM 1137 C C . GLU A 1 149 ? 4.049 3.415 12.693 1.00 92.25 149 GLU A C 1
ATOM 1139 O O . GLU A 1 149 ? 4.392 3.804 13.811 1.00 92.25 149 GLU A O 1
ATOM 1144 N N . GLY A 1 150 ? 3.896 4.269 11.676 1.00 86.06 150 GLY A N 1
ATOM 1145 C CA . GLY A 1 150 ? 4.215 5.695 11.675 1.00 86.06 150 GLY A CA 1
ATOM 1146 C C . GLY A 1 150 ? 2.982 6.595 11.637 1.00 86.06 150 GLY A C 1
ATOM 1147 O O . GLY A 1 150 ? 1.894 6.208 12.061 1.00 86.06 150 GLY A O 1
ATOM 1148 N N . GLU A 1 151 ? 3.180 7.805 11.120 1.00 90.44 151 GLU A N 1
ATOM 1149 C CA . GLU A 1 151 ? 2.099 8.739 10.799 1.00 90.44 151 GLU A CA 1
ATOM 1150 C C . GLU A 1 151 ? 1.094 8.106 9.825 1.00 90.44 151 GLU A C 1
ATOM 1152 O O . GLU A 1 151 ? 1.468 7.273 8.991 1.00 90.44 151 GLU A O 1
ATOM 1157 N N . ILE A 1 152 ? -0.175 8.498 9.935 1.00 94.69 152 ILE A N 1
ATOM 1158 C CA . ILE A 1 152 ? -1.224 8.091 9.000 1.00 94.69 152 ILE A CA 1
ATOM 1159 C C . ILE A 1 152 ? -1.437 9.239 8.015 1.00 94.69 152 ILE A C 1
ATOM 1161 O O . ILE A 1 152 ? -2.000 10.273 8.361 1.00 94.69 152 ILE A O 1
ATOM 1165 N N . ASP A 1 153 ? -0.983 9.049 6.780 1.00 93.00 153 ASP A N 1
ATOM 1166 C CA . ASP A 1 153 ? -1.170 10.015 5.697 1.00 93.00 153 ASP A CA 1
ATOM 1167 C C . ASP A 1 153 ? -2.610 9.935 5.156 1.00 93.00 153 ASP A C 1
ATOM 1169 O O . ASP A 1 153 ? -2.965 9.010 4.418 1.00 93.00 153 ASP A O 1
ATOM 1173 N N . VAL A 1 154 ? -3.451 10.901 5.541 1.00 93.81 154 VAL A N 1
ATOM 1174 C CA . VAL A 1 154 ? -4.867 10.960 5.139 1.00 93.81 154 VAL A CA 1
ATOM 1175 C C . VAL A 1 154 ? -5.038 11.101 3.632 1.00 93.81 154 VAL A C 1
ATOM 1177 O O . VAL A 1 154 ? -5.928 10.459 3.072 1.00 93.81 154 VAL A O 1
ATOM 1180 N N . ASP A 1 155 ? -4.186 11.873 2.959 1.00 92.50 155 ASP A N 1
ATOM 1181 C CA . ASP A 1 155 ? -4.270 12.056 1.509 1.00 92.50 155 ASP A CA 1
ATOM 1182 C C . ASP A 1 155 ? -3.982 10.736 0.790 1.00 92.50 155 ASP A C 1
ATOM 1184 O O . ASP A 1 155 ? -4.684 10.366 -0.158 1.00 92.50 155 ASP A O 1
ATOM 1188 N N . MET A 1 156 ? -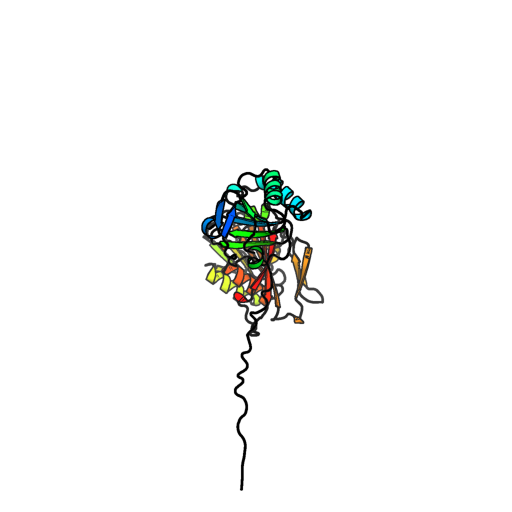2.998 9.977 1.281 1.00 93.44 156 MET A N 1
ATOM 1189 C CA . MET A 1 156 ? -2.699 8.637 0.781 1.00 93.44 156 MET A CA 1
ATOM 1190 C C . MET A 1 156 ? -3.889 7.688 0.962 1.00 93.44 156 MET A C 1
ATOM 1192 O O . MET A 1 156 ? -4.294 7.030 -0.001 1.00 93.44 156 MET A O 1
ATOM 1196 N N . LEU A 1 157 ? -4.483 7.632 2.161 1.00 94.81 157 LEU A N 1
ATOM 1197 C CA . LEU A 1 157 ? -5.676 6.811 2.407 1.00 94.81 157 LEU A CA 1
ATOM 1198 C C . LEU A 1 157 ? -6.829 7.219 1.485 1.00 94.81 157 LEU A C 1
ATOM 1200 O O . LEU A 1 157 ? -7.514 6.363 0.923 1.00 94.81 157 LEU A O 1
ATOM 1204 N N . CYS A 1 158 ? -7.006 8.523 1.273 1.00 93.19 158 CYS A N 1
ATOM 1205 C CA . CYS A 1 158 ? -8.072 9.048 0.436 1.00 93.19 158 CYS A CA 1
ATOM 1206 C C . CYS A 1 158 ? -7.931 8.643 -1.032 1.00 93.19 158 CYS A C 1
ATOM 1208 O O . CYS A 1 158 ? -8.910 8.232 -1.664 1.00 93.19 158 CYS A O 1
ATOM 1210 N N . ARG A 1 159 ? -6.705 8.708 -1.565 1.00 92.19 159 ARG A N 1
ATOM 1211 C CA . ARG A 1 159 ? -6.367 8.257 -2.924 1.00 92.19 159 ARG A CA 1
ATOM 1212 C C . ARG A 1 159 ? -6.539 6.749 -3.082 1.00 92.19 159 ARG A C 1
ATOM 1214 O O . ARG A 1 159 ? -7.038 6.298 -4.112 1.00 92.19 159 ARG A O 1
ATOM 1221 N N . LEU A 1 160 ? -6.167 5.966 -2.068 1.00 93.75 160 LEU A N 1
ATOM 1222 C CA . LEU A 1 160 ? -6.367 4.514 -2.067 1.00 93.75 160 LEU A CA 1
ATOM 1223 C C . LEU A 1 160 ? -7.858 4.139 -2.037 1.00 93.75 160 LEU A C 1
ATOM 1225 O O . LEU A 1 160 ? -8.261 3.202 -2.728 1.00 93.75 160 LEU A O 1
ATOM 1229 N N . ALA A 1 161 ? -8.673 4.897 -1.297 1.00 93.12 161 ALA A N 1
ATOM 1230 C CA . ALA A 1 161 ? -10.125 4.728 -1.222 1.00 93.12 161 ALA A CA 1
ATOM 1231 C C . ALA A 1 161 ? -10.883 5.244 -2.457 1.00 93.12 161 ALA A C 1
ATOM 1233 O O . ALA A 1 161 ? -12.043 4.882 -2.672 1.00 93.12 161 ALA A O 1
ATOM 1234 N N . ALA A 1 162 ? -10.250 6.091 -3.274 1.00 86.62 162 ALA A N 1
ATOM 1235 C CA . ALA A 1 162 ? -10.874 6.647 -4.466 1.00 86.62 162 ALA A CA 1
ATOM 1236 C C . ALA A 1 162 ? -11.340 5.523 -5.415 1.00 86.62 162 ALA A C 1
ATOM 1238 O O . ALA A 1 162 ? -10.730 4.447 -5.447 1.00 86.62 162 ALA A O 1
ATOM 1239 N N . PRO A 1 163 ? -12.394 5.736 -6.222 1.00 76.38 163 PRO A N 1
ATOM 1240 C CA . PRO A 1 163 ? -12.855 4.747 -7.190 1.00 76.38 163 PRO A CA 1
ATOM 1241 C C . PRO A 1 163 ? -11.716 4.232 -8.089 1.00 76.38 163 PRO A C 1
ATOM 1243 O O . PRO A 1 163 ? -10.752 4.954 -8.359 1.00 76.38 163 PRO A O 1
ATOM 1246 N N . PRO A 1 164 ? -11.755 2.967 -8.539 1.00 69.31 164 PRO A N 1
ATOM 1247 C CA . PRO A 1 164 ? -10.806 2.493 -9.541 1.00 69.31 164 PRO A CA 1
ATOM 1248 C C . PRO A 1 164 ? -10.899 3.356 -10.804 1.00 69.31 164 PRO A C 1
ATOM 1250 O O . PRO A 1 164 ? -11.993 3.728 -11.234 1.00 69.31 164 PRO A O 1
ATOM 1253 N N . VAL A 1 165 ? -9.744 3.659 -11.401 1.00 64.56 165 VAL A N 1
ATOM 1254 C CA . VAL A 1 165 ? -9.697 4.260 -12.737 1.00 64.56 165 VAL A CA 1
ATOM 1255 C C . VAL A 1 165 ? -10.345 3.263 -13.700 1.00 64.56 165 VAL A C 1
ATOM 1257 O O . VAL A 1 165 ? -10.086 2.060 -13.618 1.00 64.56 165 VAL A O 1
ATOM 1260 N N . THR A 1 166 ? -11.236 3.735 -14.572 1.00 66.50 166 THR A N 1
ATOM 1261 C CA . THR A 1 166 ? -11.909 2.879 -15.557 1.00 66.50 166 THR A CA 1
ATOM 1262 C C . THR A 1 166 ? -10.888 2.131 -16.408 1.00 66.50 166 THR A C 1
ATOM 1264 O O . THR A 1 166 ? -9.854 2.701 -16.757 1.00 66.50 166 THR A O 1
ATOM 1267 N N . ALA A 1 167 ? -11.191 0.879 -16.767 1.00 65.31 167 ALA A N 1
ATOM 1268 C CA . ALA A 1 167 ? -10.304 0.067 -17.595 1.00 65.31 167 ALA A CA 1
ATOM 1269 C C . ALA A 1 167 ? -9.909 0.829 -18.877 1.00 65.31 167 ALA A C 1
ATOM 1271 O O . ALA A 1 167 ? -10.785 1.403 -19.536 1.00 65.31 167 ALA A O 1
ATOM 1272 N N . PRO A 1 168 ? -8.611 0.867 -19.225 1.00 70.19 168 PRO A N 1
ATOM 1273 C CA . PRO A 1 168 ? -8.134 1.651 -20.353 1.00 70.19 168 PRO A CA 1
ATOM 1274 C C . PRO A 1 168 ? -8.665 1.067 -21.665 1.00 70.19 168 PRO A C 1
ATOM 1276 O O . PRO A 1 168 ? -8.582 -0.138 -21.891 1.00 70.19 168 PRO A O 1
ATOM 1279 N N . ALA A 1 169 ? -9.168 1.913 -22.566 1.00 76.94 169 ALA A N 1
ATOM 1280 C CA . ALA A 1 169 ? -9.514 1.486 -23.921 1.00 76.94 169 ALA A CA 1
ATOM 1281 C C . ALA A 1 169 ? -8.261 1.362 -24.806 1.00 76.94 169 ALA A C 1
ATOM 1283 O O . ALA A 1 169 ? -8.255 0.615 -25.783 1.00 76.94 169 ALA A O 1
ATOM 1284 N N . ARG A 1 170 ? -7.196 2.105 -24.475 1.00 88.31 170 ARG A N 1
ATOM 1285 C CA . ARG A 1 170 ? -5.878 2.063 -25.119 1.00 88.31 170 ARG A CA 1
ATOM 1286 C C . ARG A 1 170 ? -4.778 2.013 -24.070 1.00 88.31 170 ARG A C 1
ATOM 1288 O O . ARG A 1 170 ? -4.570 2.982 -23.340 1.00 88.31 170 ARG A O 1
ATOM 1295 N N . GLY A 1 171 ? -4.055 0.903 -24.030 1.00 93.00 171 GLY A N 1
ATOM 1296 C CA . GLY A 1 171 ? -3.019 0.653 -23.040 1.00 93.00 171 GLY A CA 1
ATOM 1297 C C . GLY A 1 171 ? -1.699 0.223 -23.671 1.00 93.00 171 GLY A C 1
ATOM 1298 O O . GLY A 1 171 ? -1.698 -0.550 -24.627 1.00 93.00 171 GLY A O 1
ATOM 1299 N N . TYR A 1 172 ? -0.578 0.703 -23.127 1.00 95.19 172 TYR A N 1
ATOM 1300 C CA . TYR A 1 172 ? 0.759 0.384 -23.631 1.00 95.19 172 TYR A CA 1
ATOM 1301 C C . TYR A 1 172 ? 1.712 -0.041 -22.516 1.00 95.19 172 TYR A C 1
ATOM 1303 O O . TYR A 1 172 ? 1.778 0.612 -21.479 1.00 95.19 172 TYR A O 1
ATOM 1311 N N . SER A 1 173 ? 2.506 -1.081 -22.760 1.00 96.06 173 SER A N 1
ATOM 1312 C CA . SER A 1 173 ? 3.694 -1.413 -21.973 1.00 96.06 173 SER A CA 1
ATOM 1313 C C . SER A 1 173 ? 4.941 -0.906 -22.700 1.00 96.06 173 SER A C 1
ATOM 1315 O O . SER A 1 173 ? 5.260 -1.356 -23.802 1.00 96.06 173 SER A O 1
ATOM 1317 N N . VAL A 1 174 ? 5.623 0.076 -22.113 1.00 95.69 174 VAL A N 1
ATOM 1318 C CA . VAL A 1 174 ? 6.735 0.814 -22.720 1.00 95.69 174 VAL A CA 1
ATOM 1319 C C . VAL A 1 174 ? 8.056 0.413 -22.078 1.00 95.69 174 VAL A C 1
ATOM 1321 O O . VAL A 1 174 ? 8.250 0.640 -20.888 1.00 95.69 174 VAL A O 1
ATOM 1324 N N . TYR A 1 175 ? 9.001 -0.102 -22.860 1.00 95.19 175 TYR A N 1
ATOM 1325 C CA . TYR A 1 175 ? 10.299 -0.572 -22.361 1.00 95.19 175 TYR A CA 1
ATOM 1326 C C . TYR A 1 175 ? 11.475 0.008 -23.158 1.00 95.19 175 TYR A C 1
ATOM 1328 O O . TYR A 1 175 ? 11.337 0.348 -24.328 1.00 95.19 175 TYR A O 1
ATOM 1336 N N . GLY A 1 176 ? 12.646 0.142 -22.528 1.00 88.62 176 GLY A N 1
ATOM 1337 C CA . GLY A 1 176 ? 13.795 0.821 -23.145 1.00 88.62 176 GLY A CA 1
ATOM 1338 C C . GLY A 1 176 ? 14.603 -0.039 -24.120 1.00 88.62 176 GLY A C 1
ATOM 1339 O O . GLY A 1 176 ? 15.094 0.449 -25.136 1.00 88.62 176 GLY A O 1
ATOM 1340 N N . GLY A 1 177 ? 14.747 -1.332 -23.828 1.00 85.44 177 GLY A N 1
ATOM 1341 C CA . GLY A 1 177 ? 15.581 -2.237 -24.614 1.00 85.44 177 GLY A CA 1
ATOM 1342 C C . GLY A 1 177 ? 15.349 -3.708 -24.283 1.00 85.44 177 GLY A C 1
ATOM 1343 O O . GLY A 1 177 ? 14.490 -4.058 -23.481 1.00 85.44 177 GLY A O 1
ATOM 1344 N N . TRP A 1 178 ? 16.128 -4.593 -24.906 1.00 85.44 178 TRP A N 1
ATOM 1345 C CA . TRP A 1 178 ? 15.899 -6.043 -24.835 1.00 85.44 178 TRP A CA 1
ATOM 1346 C C . TRP A 1 178 ? 15.914 -6.621 -23.408 1.00 85.44 178 TRP A C 1
ATOM 1348 O O . TRP A 1 178 ? 15.244 -7.621 -23.169 1.00 85.44 178 TRP A O 1
ATOM 1358 N N . VAL A 1 179 ? 16.640 -5.991 -22.475 1.00 87.38 179 VAL A N 1
ATOM 1359 C CA . VAL A 1 179 ? 16.777 -6.437 -21.076 1.00 87.38 179 VAL A CA 1
ATOM 1360 C C . VAL A 1 179 ? 15.425 -6.482 -20.359 1.00 87.38 179 VAL A C 1
ATOM 1362 O O . VAL A 1 179 ? 15.149 -7.442 -19.646 1.00 87.38 179 VAL A O 1
ATOM 1365 N N . ASP A 1 180 ? 14.562 -5.497 -20.615 1.00 92.69 180 ASP A N 1
ATOM 1366 C CA . ASP A 1 180 ? 13.268 -5.335 -19.939 1.00 92.69 180 ASP A CA 1
ATOM 1367 C C . ASP A 1 180 ? 12.091 -5.874 -20.766 1.00 92.69 180 ASP A C 1
ATOM 1369 O O . ASP A 1 180 ? 10.940 -5.853 -20.328 1.00 92.69 180 ASP A O 1
ATOM 1373 N N . ARG A 1 181 ? 12.367 -6.400 -21.966 1.00 93.94 181 ARG A N 1
ATOM 1374 C CA . ARG A 1 181 ? 11.341 -6.883 -22.897 1.00 93.94 181 ARG A CA 1
ATOM 1375 C C . ARG A 1 181 ? 10.473 -7.984 -22.285 1.00 93.94 181 ARG A C 1
ATOM 1377 O O . ARG A 1 181 ? 9.259 -7.931 -22.430 1.00 93.94 181 ARG A O 1
ATOM 1384 N N . ARG A 1 182 ? 11.076 -8.943 -21.568 1.00 94.12 182 ARG A N 1
ATOM 1385 C CA . ARG A 1 182 ? 10.336 -10.034 -20.899 1.00 94.12 182 ARG A CA 1
ATOM 1386 C C . ARG A 1 182 ? 9.325 -9.484 -19.890 1.00 94.12 182 ARG A C 1
ATOM 1388 O O . ARG A 1 182 ? 8.186 -9.935 -19.861 1.00 94.12 182 ARG A O 1
ATOM 1395 N N . ALA A 1 183 ? 9.741 -8.514 -19.076 1.00 96.06 183 ALA A N 1
ATOM 1396 C CA . ALA A 1 183 ? 8.876 -7.877 -18.088 1.00 96.06 183 ALA A CA 1
ATOM 1397 C C . ALA A 1 183 ? 7.736 -7.094 -18.766 1.00 96.06 183 ALA A C 1
ATOM 1399 O O . ALA A 1 183 ? 6.587 -7.177 -18.337 1.00 96.06 183 ALA A O 1
ATOM 1400 N N . ALA A 1 184 ? 8.030 -6.411 -19.875 1.00 96.38 184 ALA A N 1
ATOM 1401 C CA . ALA A 1 184 ? 7.030 -5.689 -20.655 1.00 96.38 184 ALA A CA 1
ATOM 1402 C C . ALA A 1 184 ? 6.002 -6.600 -21.328 1.00 96.38 184 ALA A C 1
ATOM 1404 O O . ALA A 1 184 ? 4.806 -6.338 -21.242 1.00 96.38 184 ALA A O 1
ATOM 1405 N N . GLU A 1 185 ? 6.442 -7.695 -21.947 1.00 96.25 185 GLU A N 1
ATOM 1406 C CA . GLU A 1 185 ? 5.553 -8.685 -22.563 1.00 96.25 185 GLU A CA 1
ATOM 1407 C C . GLU A 1 185 ? 4.653 -9.367 -21.521 1.00 96.25 185 GLU A C 1
ATOM 1409 O O . GLU A 1 185 ? 3.475 -9.597 -21.791 1.00 96.25 185 GLU A O 1
ATOM 1414 N N . LEU A 1 186 ? 5.169 -9.633 -20.314 1.00 95.31 186 LEU A N 1
ATOM 1415 C CA . LEU A 1 186 ? 4.382 -10.184 -19.208 1.00 95.31 186 LEU A CA 1
ATOM 1416 C C . LEU A 1 186 ? 3.249 -9.237 -18.804 1.00 95.31 186 LEU A C 1
ATOM 1418 O O . LEU A 1 186 ? 2.088 -9.644 -18.779 1.00 95.31 186 LEU A O 1
ATOM 1422 N N . VAL A 1 187 ? 3.580 -7.973 -18.526 1.00 94.50 187 VAL A N 1
ATOM 1423 C CA . VAL A 1 187 ? 2.589 -6.958 -18.140 1.00 94.50 187 VAL A CA 1
ATOM 1424 C C . VAL A 1 187 ? 1.594 -6.730 -19.270 1.00 94.50 187 VAL A C 1
ATOM 1426 O O . VAL A 1 187 ? 0.392 -6.698 -19.028 1.00 94.50 187 VAL A O 1
ATOM 1429 N N . ALA A 1 188 ? 2.074 -6.613 -20.508 1.00 94.44 188 ALA A N 1
ATOM 1430 C CA . ALA A 1 188 ? 1.224 -6.418 -21.674 1.00 94.44 188 ALA A CA 1
ATOM 1431 C C . ALA A 1 188 ? 0.218 -7.560 -21.849 1.00 94.44 188 ALA A C 1
ATOM 1433 O O . ALA A 1 188 ? -0.966 -7.305 -22.048 1.00 94.44 188 ALA A O 1
ATOM 1434 N N . SER A 1 189 ? 0.664 -8.807 -21.700 1.00 94.06 189 SER A N 1
ATOM 1435 C CA . SER A 1 189 ? -0.200 -9.985 -21.781 1.00 94.06 189 SER A CA 1
ATOM 1436 C C . SER A 1 189 ? -1.273 -9.996 -20.687 1.00 94.06 189 SER A C 1
ATOM 1438 O O . SER A 1 189 ? -2.453 -10.174 -20.983 1.00 94.06 189 SER A O 1
ATOM 1440 N N . GLN A 1 190 ? -0.891 -9.756 -19.428 1.00 91.38 190 GLN A N 1
ATOM 1441 C CA . GLN A 1 190 ? -1.827 -9.812 -18.298 1.00 91.38 190 GLN A CA 1
ATOM 1442 C C . GLN A 1 190 ? -2.818 -8.642 -18.267 1.00 91.38 190 GLN A C 1
ATOM 1444 O O . GLN A 1 190 ? -3.947 -8.809 -17.808 1.00 91.38 190 GLN A O 1
ATOM 1449 N N . LEU A 1 191 ? -2.404 -7.467 -18.746 1.00 89.50 191 LEU A N 1
ATOM 1450 C CA . LEU A 1 191 ? -3.208 -6.242 -18.722 1.00 89.50 191 LEU A CA 1
ATOM 1451 C C . LEU A 1 191 ? -3.889 -5.928 -20.065 1.00 89.50 191 LEU A C 1
ATOM 1453 O O . LEU A 1 191 ? -4.582 -4.919 -20.169 1.00 89.50 191 LEU A O 1
ATOM 1457 N N . GLY A 1 192 ? -3.691 -6.756 -21.096 1.00 91.38 192 GLY A N 1
ATOM 1458 C CA . GLY A 1 192 ? -4.245 -6.527 -22.434 1.00 91.38 192 GLY A CA 1
ATOM 1459 C C . GLY A 1 192 ? -3.683 -5.280 -23.129 1.00 91.38 192 GLY A C 1
ATOM 1460 O O . GLY A 1 192 ? -4.431 -4.545 -23.769 1.00 91.38 192 GLY A O 1
ATOM 1461 N N . LEU A 1 193 ? -2.382 -5.015 -22.981 1.00 93.00 193 LEU A N 1
ATOM 1462 C CA . LEU A 1 193 ? -1.701 -3.837 -23.534 1.00 93.00 193 LEU A CA 1
ATOM 1463 C C . LEU A 1 193 ? -0.904 -4.181 -24.793 1.00 93.00 193 LEU A C 1
ATOM 1465 O O . LEU A 1 193 ? -0.476 -5.315 -24.999 1.00 93.00 193 LEU A O 1
ATOM 1469 N N . GLU A 1 194 ? -0.607 -3.161 -25.590 1.00 95.12 194 GLU A N 1
ATOM 1470 C CA . GLU A 1 194 ? 0.378 -3.255 -26.666 1.00 95.12 194 GLU A CA 1
ATOM 1471 C C . GLU A 1 194 ? 1.790 -2.979 -26.134 1.00 95.12 194 GLU A C 1
ATOM 1473 O O . GLU A 1 194 ? 2.001 -2.085 -25.314 1.00 95.12 194 GLU A O 1
ATOM 1478 N N . THR A 1 195 ? 2.799 -3.705 -26.613 1.00 95.56 195 THR A N 1
ATOM 1479 C CA . THR A 1 195 ? 4.199 -3.399 -26.282 1.00 95.56 195 THR A CA 1
ATOM 1480 C C . THR A 1 195 ? 4.753 -2.308 -27.194 1.00 95.56 195 THR A C 1
ATOM 1482 O O . THR A 1 195 ? 4.561 -2.362 -28.409 1.00 95.56 195 THR A O 1
ATOM 1485 N N . SER A 1 196 ? 5.516 -1.367 -26.640 1.00 94.44 196 SER A N 1
ATOM 1486 C CA . SER A 1 196 ? 6.198 -0.313 -27.396 1.00 94.44 196 SER A CA 1
ATOM 1487 C C . SER A 1 196 ? 7.575 -0.005 -26.807 1.00 94.44 196 SER A C 1
ATOM 1489 O O . SER A 1 196 ? 7.806 -0.174 -25.614 1.00 94.44 196 SER A O 1
ATOM 1491 N N . THR A 1 197 ? 8.497 0.499 -27.626 1.00 92.81 197 THR A N 1
ATOM 1492 C CA . THR A 1 197 ? 9.791 1.025 -27.149 1.00 92.81 197 THR A CA 1
ATOM 1493 C C . THR A 1 197 ? 9.787 2.539 -26.945 1.00 92.81 197 THR A C 1
ATOM 1495 O O . THR A 1 197 ? 10.775 3.119 -26.501 1.00 92.81 197 THR A O 1
A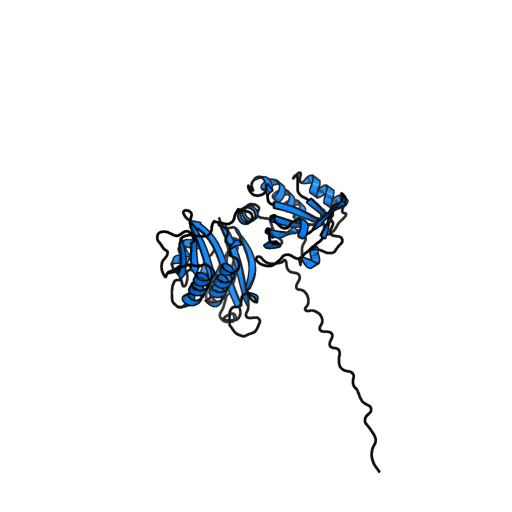TOM 1498 N N . VAL A 1 198 ? 8.687 3.207 -27.297 1.00 90.06 198 VAL A N 1
ATOM 1499 C CA . VAL A 1 198 ? 8.497 4.649 -27.111 1.00 90.06 198 VAL A CA 1
ATOM 1500 C C . VAL A 1 198 ? 7.106 4.934 -26.549 1.00 90.06 198 VAL A C 1
ATOM 1502 O O . VAL A 1 198 ? 6.149 4.244 -26.913 1.00 90.06 198 VAL A O 1
ATOM 1505 N N . PRO A 1 199 ? 6.947 5.946 -25.681 1.00 86.75 199 PRO A N 1
ATOM 1506 C CA . PRO A 1 199 ? 5.626 6.302 -25.193 1.00 86.75 199 PRO A CA 1
ATOM 1507 C C . PRO A 1 199 ? 4.691 6.740 -26.332 1.00 86.75 199 PRO A C 1
ATOM 1509 O O . PRO A 1 199 ? 5.119 7.494 -27.214 1.00 86.75 199 PRO A O 1
ATOM 1512 N N . PRO A 1 200 ? 3.425 6.297 -26.324 1.00 86.94 200 PRO A N 1
ATOM 1513 C CA . PRO A 1 200 ? 2.438 6.689 -27.323 1.00 86.94 200 PRO A CA 1
ATOM 1514 C C . PRO A 1 200 ? 2.056 8.169 -27.171 1.00 86.94 200 PRO A C 1
ATOM 1516 O O . PRO A 1 200 ? 2.190 8.764 -26.104 1.00 86.94 200 PRO A O 1
ATOM 1519 N N . VAL A 1 201 ? 1.509 8.761 -28.237 1.00 85.12 201 VAL A N 1
ATOM 1520 C CA . VAL A 1 201 ? 0.971 10.137 -28.196 1.00 85.12 201 VAL A CA 1
ATOM 1521 C C . VAL A 1 201 ? -0.351 10.203 -27.419 1.00 85.12 201 VAL A C 1
ATOM 1523 O O . VAL A 1 201 ? -0.662 11.224 -26.814 1.00 85.12 201 VAL A O 1
ATOM 1526 N N . ARG A 1 202 ? -1.145 9.125 -27.452 1.00 87.56 202 ARG A N 1
ATOM 1527 C CA . ARG A 1 202 ? -2.417 8.990 -26.730 1.00 87.56 202 ARG A CA 1
ATOM 1528 C C . ARG A 1 202 ? -2.530 7.588 -26.151 1.00 87.56 202 ARG A C 1
ATOM 1530 O O . ARG A 1 202 ? -2.370 6.618 -26.886 1.00 87.56 202 ARG A O 1
ATOM 1537 N N . ALA A 1 203 ? -2.859 7.509 -24.874 1.00 90.19 203 ALA A N 1
ATOM 1538 C CA . ALA A 1 203 ? -3.159 6.281 -24.161 1.00 90.19 203 ALA A CA 1
ATOM 1539 C C . ALA A 1 203 ? -4.015 6.621 -22.944 1.00 90.19 203 ALA A C 1
ATOM 1541 O O . ALA A 1 203 ? -3.981 7.758 -22.481 1.00 90.19 203 ALA A O 1
ATOM 1542 N N . ASP A 1 204 ? -4.738 5.632 -22.440 1.00 90.44 204 ASP A N 1
ATOM 1543 C CA . ASP A 1 204 ? -5.464 5.715 -21.175 1.00 90.44 204 ASP A CA 1
ATOM 1544 C C . ASP A 1 204 ? -4.631 5.069 -20.048 1.00 90.44 204 ASP A C 1
ATOM 1546 O O . ASP A 1 204 ? -4.701 5.496 -18.900 1.00 90.44 204 ASP A O 1
ATOM 1550 N N . LEU A 1 205 ? -3.782 4.087 -20.393 1.00 92.50 205 LEU A N 1
ATOM 1551 C CA . LEU A 1 205 ? -2.786 3.477 -19.507 1.00 92.50 205 LEU A CA 1
ATOM 1552 C C . LEU A 1 205 ? -1.425 3.373 -20.204 1.00 92.50 205 LEU A C 1
ATOM 1554 O O . LEU A 1 205 ? -1.313 2.853 -21.315 1.00 92.50 205 LEU A O 1
ATOM 1558 N N . VAL A 1 206 ? -0.370 3.810 -19.525 1.00 94.12 206 VAL A N 1
ATOM 1559 C CA . VAL A 1 206 ? 1.019 3.598 -19.941 1.00 94.12 206 VAL A CA 1
ATOM 1560 C C . VAL A 1 206 ? 1.780 2.959 -18.792 1.00 94.12 206 VAL A C 1
ATOM 1562 O O . VAL A 1 206 ? 1.965 3.592 -17.759 1.00 94.12 206 VAL A O 1
ATOM 1565 N N . VAL A 1 207 ? 2.263 1.732 -18.972 1.00 95.56 207 VAL A N 1
ATOM 1566 C CA . VAL A 1 207 ? 3.155 1.073 -18.014 1.00 95.56 207 VAL A CA 1
ATOM 1567 C C . VAL A 1 207 ? 4.590 1.165 -18.513 1.00 95.56 207 VAL A C 1
ATOM 1569 O O . VAL A 1 207 ? 4.964 0.495 -19.469 1.00 95.56 207 VAL A O 1
ATOM 1572 N N . VAL A 1 208 ? 5.402 2.003 -17.882 1.00 96.75 208 VAL A N 1
ATOM 1573 C CA . VAL A 1 208 ? 6.827 2.155 -18.167 1.00 96.75 208 VAL A CA 1
ATOM 1574 C C . VAL A 1 208 ? 7.614 1.104 -17.389 1.00 96.75 208 VAL A C 1
ATOM 1576 O O . VAL A 1 208 ? 7.624 1.106 -16.159 1.00 96.75 208 VAL A O 1
ATOM 1579 N N . ILE A 1 209 ? 8.287 0.219 -18.117 1.00 97.62 209 ILE A N 1
ATOM 1580 C CA . ILE A 1 209 ? 9.063 -0.900 -17.585 1.00 97.62 209 ILE A CA 1
ATOM 1581 C C . ILE A 1 209 ? 10.550 -0.557 -17.613 1.00 97.62 209 ILE A C 1
ATOM 1583 O O . ILE A 1 209 ? 11.081 -0.160 -18.655 1.00 97.62 209 ILE A O 1
ATOM 1587 N N . GLY A 1 210 ? 11.219 -0.756 -16.481 1.00 95.50 210 GLY A N 1
ATOM 1588 C CA . GLY A 1 210 ? 12.648 -0.504 -16.318 1.00 95.50 210 GLY A CA 1
ATOM 1589 C C . GLY A 1 210 ? 12.946 0.926 -15.874 1.00 95.50 210 GLY A C 1
ATOM 1590 O O . GLY A 1 210 ? 12.267 1.879 -16.258 1.00 95.50 210 GLY A O 1
ATOM 1591 N N . GLY A 1 211 ? 13.964 1.067 -15.025 1.00 91.81 211 GLY A N 1
ATOM 1592 C CA . GLY A 1 211 ? 14.378 2.350 -14.455 1.00 91.81 211 GLY A CA 1
ATOM 1593 C C . GLY A 1 211 ? 15.106 3.274 -15.446 1.00 91.81 211 GLY A C 1
ATOM 1594 O O . GLY A 1 211 ? 15.438 2.873 -16.565 1.00 91.81 211 GLY A O 1
ATOM 1595 N N . PRO A 1 212 ? 15.442 4.510 -15.031 1.00 91.75 212 PRO A N 1
ATOM 1596 C CA . PRO A 1 212 ? 16.022 5.547 -15.896 1.00 91.75 212 PRO A CA 1
ATOM 1597 C C . PRO A 1 212 ? 17.408 5.191 -16.448 1.00 91.75 212 PRO A C 1
ATOM 1599 O O . PRO A 1 212 ? 17.842 5.771 -17.439 1.00 91.75 212 PRO A O 1
ATOM 1602 N N . LEU A 1 213 ? 18.090 4.212 -15.845 1.00 88.94 213 LEU A N 1
ATOM 1603 C CA . LEU A 1 213 ? 19.372 3.691 -16.323 1.00 88.94 213 LEU A CA 1
ATOM 1604 C C . LEU A 1 213 ? 19.244 2.811 -17.580 1.00 88.94 213 LEU A C 1
ATOM 1606 O O . LEU A 1 213 ? 20.242 2.618 -18.273 1.00 88.94 213 LEU A O 1
ATOM 1610 N N . ALA A 1 214 ? 18.057 2.256 -17.851 1.00 87.81 214 ALA A N 1
ATOM 1611 C CA . ALA A 1 214 ? 17.793 1.336 -18.963 1.00 87.81 214 ALA A CA 1
ATOM 1612 C C . ALA A 1 214 ? 16.676 1.829 -19.900 1.00 87.81 214 ALA A C 1
ATOM 1614 O O . ALA A 1 214 ? 16.692 1.525 -21.093 1.00 87.81 214 ALA A O 1
ATOM 1615 N N . ASN A 1 215 ? 15.733 2.622 -19.385 1.00 92.12 215 ASN A N 1
ATOM 1616 C CA . ASN A 1 215 ? 14.600 3.151 -20.127 1.00 92.12 215 ASN A CA 1
ATOM 1617 C C . ASN A 1 215 ? 14.514 4.685 -19.995 1.00 92.12 215 ASN A C 1
ATOM 1619 O O . ASN A 1 215 ? 14.096 5.191 -18.953 1.00 92.12 215 ASN A O 1
ATOM 1623 N N . PRO A 1 216 ? 14.825 5.454 -21.056 1.00 87.69 216 PRO A N 1
ATOM 1624 C CA . PRO A 1 216 ? 14.714 6.914 -21.032 1.00 87.69 216 PRO A CA 1
ATOM 1625 C C . PRO A 1 216 ? 13.302 7.436 -20.722 1.00 87.69 216 PRO A C 1
ATOM 1627 O O . PRO A 1 216 ? 13.158 8.549 -20.215 1.00 87.69 216 PRO A O 1
ATOM 1630 N N . ALA A 1 217 ? 12.248 6.653 -20.993 1.00 89.69 217 ALA A N 1
ATOM 1631 C CA . ALA A 1 217 ? 10.877 7.036 -20.656 1.00 89.69 217 ALA A CA 1
ATOM 1632 C C . ALA A 1 217 ? 10.640 7.105 -19.137 1.00 89.69 217 ALA A C 1
ATOM 1634 O O . ALA A 1 217 ? 9.783 7.870 -18.693 1.00 89.69 217 ALA A O 1
ATOM 1635 N N . ALA A 1 218 ? 11.423 6.368 -18.342 1.00 91.75 218 ALA A N 1
ATOM 1636 C CA . ALA A 1 218 ? 11.315 6.367 -16.888 1.00 91.75 218 ALA A CA 1
ATOM 1637 C C . ALA A 1 218 ? 11.638 7.732 -16.279 1.00 91.75 218 ALA A C 1
ATOM 1639 O O . ALA A 1 218 ? 10.962 8.154 -15.348 1.00 91.75 218 ALA A O 1
ATOM 1640 N N . GLY A 1 219 ? 12.605 8.464 -16.845 1.00 86.44 219 GLY A N 1
ATOM 1641 C CA . GLY A 1 219 ? 12.972 9.794 -16.352 1.00 86.44 219 GLY A CA 1
ATOM 1642 C C . GLY A 1 219 ? 11.778 10.749 -16.305 1.00 86.44 219 GLY A C 1
ATOM 1643 O O . GLY A 1 219 ? 11.614 11.472 -15.330 1.00 86.44 219 GLY A O 1
ATOM 1644 N N . LYS A 1 220 ? 10.884 10.675 -17.303 1.00 80.44 220 LYS A N 1
ATOM 1645 C CA . LYS A 1 220 ? 9.655 11.475 -17.304 1.00 80.44 220 LYS A CA 1
ATOM 1646 C C . LYS A 1 220 ? 8.760 11.110 -16.137 1.00 80.44 220 LYS A C 1
ATOM 1648 O O . LYS A 1 220 ? 8.282 12.021 -15.484 1.00 80.44 220 LYS A O 1
ATOM 1653 N N . ILE A 1 221 ? 8.517 9.823 -15.887 1.00 87.00 221 ILE A N 1
ATOM 1654 C CA . ILE A 1 221 ? 7.617 9.373 -14.815 1.00 87.00 221 ILE A CA 1
ATOM 1655 C C . ILE A 1 221 ? 8.164 9.744 -13.430 1.00 87.00 221 ILE A C 1
ATOM 1657 O O . ILE A 1 221 ? 7.391 10.111 -12.555 1.00 87.00 221 ILE A O 1
ATOM 1661 N N . LEU A 1 222 ? 9.487 9.662 -13.254 1.00 90.88 222 LEU A N 1
ATOM 1662 C CA . LEU A 1 222 ? 10.162 9.925 -11.983 1.00 90.88 222 LEU A CA 1
ATOM 1663 C C . LEU A 1 222 ? 10.287 11.420 -11.674 1.00 90.88 222 LEU A C 1
ATOM 1665 O O . LEU A 1 222 ? 10.476 11.798 -10.520 1.00 90.88 222 LEU A O 1
ATOM 1669 N N . GLU A 1 223 ? 10.168 12.277 -12.688 1.00 86.12 223 GLU A N 1
ATOM 1670 C CA . GLU A 1 223 ? 10.120 13.725 -12.511 1.00 86.12 223 GLU A CA 1
ATOM 1671 C C . GLU A 1 223 ? 8.952 14.116 -11.597 1.00 86.12 223 GLU A C 1
ATOM 1673 O O . GLU A 1 223 ? 7.803 13.749 -11.847 1.00 86.12 223 GLU A O 1
ATOM 1678 N N . GLY A 1 224 ? 9.262 14.839 -10.519 1.00 81.38 224 GLY A N 1
ATOM 1679 C CA . GLY A 1 224 ? 8.299 15.211 -9.478 1.00 81.38 224 GLY A CA 1
ATOM 1680 C C . GLY A 1 224 ? 7.976 14.091 -8.485 1.00 81.38 224 GLY A C 1
ATOM 1681 O O . GLY A 1 224 ? 7.528 14.383 -7.384 1.00 81.38 224 GLY A O 1
ATOM 1682 N N . ALA A 1 225 ? 8.293 12.830 -8.804 1.00 90.50 225 ALA A N 1
ATOM 1683 C CA . ALA A 1 225 ? 7.947 11.699 -7.950 1.00 90.50 225 ALA A CA 1
ATOM 1684 C C . ALA A 1 225 ? 8.830 11.558 -6.702 1.00 90.50 225 ALA A C 1
ATOM 1686 O O . ALA A 1 225 ? 8.520 10.745 -5.841 1.00 90.50 225 ALA A O 1
ATOM 1687 N N . GLY A 1 226 ? 9.955 12.282 -6.630 1.00 92.44 226 GLY A N 1
ATOM 1688 C CA . GLY A 1 226 ? 10.942 12.175 -5.546 1.00 92.44 226 GLY A CA 1
ATOM 1689 C 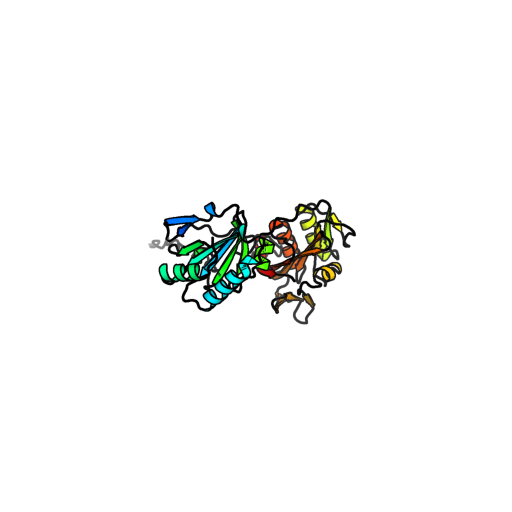C . GLY A 1 226 ? 11.664 10.820 -5.483 1.00 92.44 226 GLY A C 1
ATOM 1690 O O . GLY A 1 226 ? 12.333 10.526 -4.496 1.00 92.44 226 GLY A O 1
ATOM 1691 N N . VAL A 1 227 ? 11.539 10.000 -6.532 1.00 95.81 227 VAL A N 1
ATOM 1692 C CA . VAL A 1 227 ? 12.190 8.693 -6.661 1.00 95.81 227 VAL A CA 1
ATOM 1693 C C . VAL A 1 227 ? 13.363 8.797 -7.633 1.00 95.81 227 VAL A C 1
ATOM 1695 O O . VAL A 1 227 ? 13.234 9.377 -8.711 1.00 95.81 227 VAL A O 1
ATOM 1698 N N . SER A 1 228 ? 14.512 8.217 -7.285 1.00 95.44 228 SER A N 1
ATOM 1699 C CA . SER A 1 228 ? 15.680 8.204 -8.176 1.00 95.44 228 SER A CA 1
ATOM 1700 C C . SER A 1 228 ? 16.450 6.891 -8.117 1.00 95.44 228 SER A C 1
ATOM 1702 O O . SER A 1 228 ? 16.472 6.225 -7.086 1.00 95.44 228 SER A O 1
ATOM 1704 N N . PHE A 1 229 ? 17.089 6.554 -9.238 1.00 96.06 229 PHE A N 1
ATOM 1705 C CA . PHE A 1 229 ? 17.989 5.414 -9.378 1.00 96.06 229 PHE A CA 1
ATOM 1706 C C . PHE A 1 229 ? 19.347 5.918 -9.854 1.00 96.06 229 PHE A C 1
ATOM 1708 O O . PHE A 1 229 ? 19.447 6.456 -10.959 1.00 96.06 229 PHE A O 1
ATOM 1715 N N . ASN A 1 230 ? 20.389 5.728 -9.050 1.00 95.06 230 ASN A N 1
ATOM 1716 C CA . ASN A 1 230 ? 21.731 6.221 -9.347 1.00 95.06 230 ASN A CA 1
ATOM 1717 C C . ASN A 1 230 ? 22.743 5.079 -9.330 1.00 95.06 230 ASN A C 1
ATOM 1719 O O . ASN A 1 230 ? 22.712 4.217 -8.457 1.00 95.06 230 ASN A O 1
ATOM 1723 N N . ARG A 1 231 ? 23.682 5.079 -10.282 1.00 94.56 231 ARG A N 1
ATOM 1724 C CA . ARG A 1 231 ? 24.848 4.190 -10.202 1.00 94.56 231 ARG A CA 1
ATOM 1725 C C . ARG A 1 231 ? 25.836 4.761 -9.193 1.00 94.56 231 ARG A C 1
ATOM 1727 O O . ARG A 1 231 ? 26.235 5.917 -9.314 1.00 94.56 231 ARG A O 1
ATOM 1734 N N . THR A 1 232 ? 26.256 3.936 -8.247 1.00 94.12 232 THR A N 1
ATOM 1735 C CA . THR A 1 232 ? 27.290 4.248 -7.258 1.00 94.12 232 THR A CA 1
ATOM 1736 C C . THR A 1 232 ? 28.466 3.282 -7.422 1.00 94.12 232 THR A C 1
ATOM 1738 O O . THR A 1 232 ? 28.447 2.397 -8.280 1.00 94.12 232 THR A O 1
ATOM 1741 N N . ALA A 1 233 ? 29.520 3.452 -6.619 1.00 92.56 233 ALA A N 1
ATOM 1742 C CA . ALA A 1 233 ? 30.629 2.497 -6.583 1.00 92.56 233 ALA A CA 1
ATOM 1743 C C . ALA A 1 233 ? 30.216 1.128 -6.006 1.00 92.56 233 ALA A C 1
ATOM 1745 O O . ALA A 1 233 ? 30.848 0.121 -6.312 1.00 92.56 233 ALA A O 1
ATOM 1746 N N . GLU A 1 234 ? 29.164 1.099 -5.186 1.00 90.38 234 GLU A N 1
ATOM 1747 C CA . GLU A 1 234 ? 28.700 -0.086 -4.457 1.00 90.38 234 GLU A CA 1
ATOM 1748 C C . GLU A 1 234 ? 27.587 -0.837 -5.199 1.00 90.38 234 GLU A C 1
ATOM 1750 O O . GLU A 1 234 ? 27.372 -2.019 -4.941 1.00 90.38 234 GLU A O 1
ATOM 1755 N N . GLY A 1 235 ? 26.913 -0.190 -6.156 1.00 94.06 235 GLY A N 1
ATOM 1756 C CA . GLY A 1 235 ? 25.825 -0.804 -6.907 1.00 94.06 235 GLY A CA 1
ATOM 1757 C C . GLY A 1 235 ? 24.870 0.205 -7.532 1.00 94.06 235 GLY A C 1
ATOM 1758 O O . GLY A 1 235 ? 25.272 1.279 -7.988 1.00 94.06 235 GLY A O 1
ATOM 1759 N N . VAL A 1 236 ? 23.589 -0.152 -7.577 1.00 96.19 236 VAL A N 1
ATOM 1760 C CA . VAL A 1 236 ? 22.508 0.771 -7.940 1.00 96.19 236 VAL A CA 1
ATOM 1761 C C . VAL A 1 236 ? 21.791 1.198 -6.669 1.00 96.19 236 VAL A C 1
ATOM 1763 O O . VAL A 1 236 ? 21.293 0.364 -5.919 1.00 96.19 236 VAL A O 1
ATOM 1766 N N . GLU A 1 237 ? 21.751 2.504 -6.435 1.00 96.69 237 GLU A N 1
ATOM 1767 C CA . GLU A 1 237 ? 21.049 3.116 -5.316 1.00 96.69 237 GLU A CA 1
ATOM 1768 C C . GLU A 1 237 ? 19.648 3.564 -5.745 1.00 96.69 237 GLU A C 1
ATOM 1770 O O . GLU A 1 237 ? 19.513 4.344 -6.690 1.00 96.69 237 GLU A O 1
ATOM 1775 N N . LEU A 1 238 ? 18.628 3.116 -5.018 1.00 97.19 238 LEU A N 1
ATOM 1776 C CA . LEU A 1 238 ? 17.254 3.600 -5.069 1.00 97.19 238 LEU A CA 1
ATOM 1777 C C . LEU A 1 238 ? 17.016 4.575 -3.914 1.00 97.19 238 LEU A C 1
ATOM 1779 O O . LEU A 1 238 ? 17.221 4.224 -2.753 1.00 97.19 238 LEU A O 1
ATOM 1783 N N . ARG A 1 239 ? 16.529 5.780 -4.222 1.00 96.62 239 ARG A N 1
ATOM 1784 C CA . ARG A 1 239 ? 16.052 6.750 -3.224 1.00 96.62 239 ARG A CA 1
ATOM 1785 C C . ARG A 1 239 ? 14.564 7.007 -3.371 1.00 96.62 239 ARG A C 1
ATOM 1787 O O . ARG A 1 239 ? 14.083 7.130 -4.496 1.00 96.62 239 ARG A O 1
ATOM 1794 N N . LEU A 1 240 ? 13.878 7.135 -2.239 1.00 95.44 240 LEU A N 1
ATOM 1795 C CA . LEU A 1 240 ? 12.451 7.440 -2.138 1.00 95.44 240 LEU A CA 1
ATOM 1796 C C . LEU A 1 240 ? 12.204 8.844 -1.548 1.00 95.44 240 LEU A C 1
ATOM 1798 O O . LEU A 1 240 ? 13.094 9.396 -0.891 1.00 95.44 240 LEU A O 1
ATOM 1802 N N . PRO A 1 241 ? 10.986 9.405 -1.699 1.00 91.88 241 PRO A N 1
ATOM 1803 C CA . PRO A 1 241 ? 10.653 10.756 -1.227 1.00 91.88 241 PRO A CA 1
ATOM 1804 C C . PRO A 1 241 ? 10.781 10.942 0.286 1.00 91.88 241 PRO A C 1
ATOM 1806 O O . PRO A 1 241 ? 11.103 12.026 0.759 1.00 91.88 241 PRO A O 1
ATOM 1809 N N . ASN A 1 242 ? 10.561 9.872 1.049 1.00 87.00 242 ASN A N 1
ATOM 1810 C CA . ASN A 1 242 ? 10.664 9.859 2.509 1.00 87.00 242 ASN A CA 1
ATOM 1811 C C . ASN A 1 242 ? 12.121 9.807 3.022 1.00 87.00 242 ASN A C 1
ATOM 1813 O O . ASN A 1 242 ? 12.344 9.648 4.220 1.00 87.00 242 ASN A O 1
ATOM 1817 N N . GLY A 1 243 ? 13.115 9.888 2.130 1.00 90.19 243 GLY A N 1
ATOM 1818 C CA . GLY A 1 243 ? 14.536 9.838 2.468 1.00 90.19 243 GLY A CA 1
ATOM 1819 C C . GLY A 1 243 ? 15.126 8.429 2.572 1.00 90.19 243 GLY A C 1
ATOM 1820 O O . GLY A 1 243 ? 16.336 8.308 2.765 1.00 90.19 243 GLY A O 1
ATOM 1821 N N . THR A 1 244 ? 14.327 7.366 2.411 1.00 93.19 244 THR A N 1
ATOM 1822 C CA . THR A 1 244 ? 14.848 5.995 2.320 1.00 93.19 244 THR A CA 1
ATOM 1823 C C . THR A 1 244 ? 15.822 5.884 1.145 1.00 93.19 244 THR A C 1
ATOM 1825 O O . THR A 1 244 ? 15.505 6.298 0.029 1.00 93.19 244 THR A O 1
ATOM 1828 N N . ALA A 1 245 ? 16.999 5.311 1.399 1.00 95.62 245 ALA A N 1
ATOM 1829 C CA . ALA A 1 245 ? 18.017 5.017 0.398 1.00 95.62 245 ALA A CA 1
ATOM 1830 C C . ALA A 1 245 ? 18.461 3.557 0.545 1.00 95.62 245 ALA A C 1
ATOM 1832 O O . ALA A 1 245 ? 18.819 3.128 1.641 1.00 95.62 245 ALA A O 1
ATOM 1833 N N . LEU A 1 246 ? 18.409 2.802 -0.549 1.00 96.12 246 LEU A N 1
ATOM 1834 C CA . LEU A 1 246 ? 18.705 1.371 -0.601 1.00 96.12 246 LEU A CA 1
ATOM 1835 C C . LEU A 1 246 ? 19.693 1.122 -1.730 1.00 96.12 246 LEU A C 1
ATOM 1837 O O . LEU A 1 246 ? 19.548 1.702 -2.802 1.00 96.12 246 LEU A O 1
ATOM 1841 N N . VAL A 1 247 ? 20.682 0.264 -1.509 1.00 95.44 247 VAL A N 1
ATOM 1842 C CA . VAL A 1 247 ? 21.697 -0.067 -2.514 1.00 95.44 247 VAL A CA 1
ATOM 1843 C C . VAL A 1 247 ? 21.611 -1.552 -2.817 1.00 95.44 247 VAL A C 1
ATOM 1845 O O . VAL A 1 247 ? 21.595 -2.358 -1.895 1.00 95.44 247 VAL A O 1
ATOM 1848 N N . VAL A 1 248 ? 21.562 -1.893 -4.104 1.00 94.69 248 VAL A N 1
ATOM 1849 C CA . VAL A 1 248 ? 21.670 -3.272 -4.595 1.00 94.69 248 VAL A CA 1
ATOM 1850 C C . VAL A 1 248 ? 23.033 -3.426 -5.250 1.00 94.69 248 VAL A C 1
ATOM 1852 O O . VAL A 1 248 ? 23.309 -2.802 -6.283 1.00 94.69 248 VAL A O 1
ATOM 1855 N N . GLY A 1 249 ? 23.897 -4.211 -4.610 1.00 92.12 249 GLY A N 1
ATOM 1856 C CA . GLY A 1 249 ? 25.280 -4.416 -5.019 1.00 92.12 249 GLY A CA 1
ATOM 1857 C C . GLY A 1 249 ? 25.511 -5.731 -5.756 1.00 92.12 249 GLY A C 1
ATOM 1858 O O . GLY A 1 249 ? 24.596 -6.487 -6.072 1.00 92.12 249 GLY A O 1
ATOM 1859 N N . GLY A 1 250 ? 26.782 -6.030 -6.036 1.00 85.69 250 GLY A N 1
ATOM 1860 C CA . GLY A 1 250 ? 27.161 -7.275 -6.717 1.00 85.69 250 GLY A CA 1
ATOM 1861 C C . GLY A 1 250 ? 26.867 -8.545 -5.909 1.00 85.69 250 GLY A C 1
ATOM 1862 O O . GLY A 1 250 ? 26.624 -9.588 -6.507 1.00 85.69 250 GLY A O 1
ATOM 1863 N N . ALA A 1 251 ? 26.875 -8.461 -4.574 1.00 82.88 251 ALA A N 1
ATOM 1864 C CA . ALA A 1 251 ? 26.562 -9.585 -3.688 1.00 82.88 251 ALA A CA 1
ATOM 1865 C C . ALA A 1 251 ? 25.075 -9.980 -3.728 1.00 82.88 251 ALA A C 1
ATOM 1867 O O . ALA A 1 251 ? 24.757 -11.146 -3.526 1.00 82.88 251 ALA A O 1
ATOM 1868 N N . ASP A 1 252 ? 24.201 -9.025 -4.047 1.00 86.69 252 ASP A N 1
ATOM 1869 C CA . ASP A 1 252 ? 22.746 -9.204 -4.095 1.00 86.69 252 ASP A CA 1
ATOM 1870 C C . ASP A 1 252 ? 22.275 -9.718 -5.464 1.00 86.69 252 ASP A C 1
ATOM 1872 O O . ASP A 1 252 ? 21.123 -10.105 -5.654 1.00 86.69 252 ASP A O 1
ATOM 1876 N N . TRP A 1 253 ? 23.169 -9.737 -6.457 1.00 85.56 253 TRP A N 1
ATOM 1877 C CA . TRP A 1 253 ? 22.809 -10.047 -7.832 1.00 85.56 253 TRP A CA 1
ATOM 1878 C C . TRP A 1 253 ? 22.135 -11.417 -7.964 1.00 85.56 253 TRP A C 1
ATOM 1880 O O . TRP A 1 253 ? 22.715 -12.444 -7.611 1.00 85.56 253 TRP A O 1
ATOM 1890 N N . ALA A 1 254 ? 20.940 -11.419 -8.564 1.00 86.62 254 ALA A N 1
ATOM 1891 C CA . ALA A 1 254 ? 20.102 -12.604 -8.765 1.00 86.62 254 ALA A CA 1
ATOM 1892 C C . ALA A 1 254 ? 19.674 -13.323 -7.472 1.00 86.62 254 ALA A C 1
ATOM 1894 O O . ALA A 1 254 ? 19.215 -14.453 -7.554 1.00 86.62 254 ALA A O 1
ATOM 1895 N N . GLN A 1 255 ? 19.814 -12.677 -6.313 1.00 92.25 255 GLN A N 1
ATOM 1896 C CA . GLN A 1 255 ? 19.384 -13.206 -5.015 1.00 92.25 255 GLN A CA 1
ATOM 1897 C C . GLN A 1 255 ? 18.457 -12.242 -4.282 1.00 92.25 255 GLN A C 1
ATOM 1899 O O . GLN A 1 255 ? 17.588 -12.675 -3.533 1.00 92.25 255 GLN A O 1
ATOM 1904 N N . HIS A 1 256 ? 18.660 -10.940 -4.468 1.00 95.75 256 HIS A N 1
ATOM 1905 C CA . HIS A 1 256 ? 17.923 -9.888 -3.792 1.00 95.75 256 HIS A CA 1
ATOM 1906 C C . HIS A 1 256 ? 17.864 -8.634 -4.670 1.00 95.75 256 HIS A C 1
ATOM 1908 O O . HIS A 1 256 ? 18.824 -8.298 -5.366 1.00 95.75 256 HIS A O 1
ATOM 1914 N N . ASP A 1 257 ? 16.723 -7.952 -4.695 1.00 96.88 257 ASP A N 1
ATOM 1915 C CA . ASP A 1 257 ? 16.5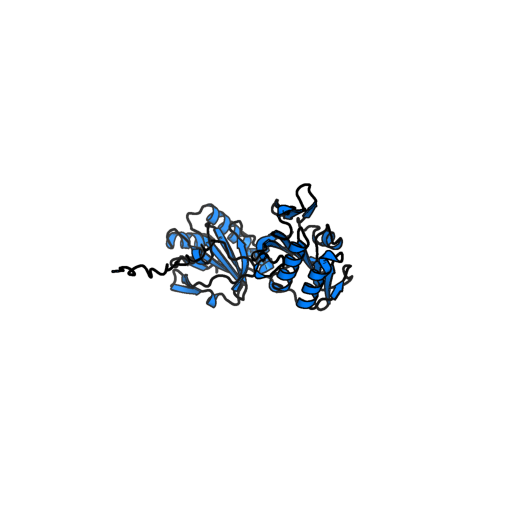81 -6.689 -5.415 1.00 96.88 257 ASP A CA 1
ATOM 1916 C C . ASP A 1 257 ? 15.506 -5.802 -4.777 1.00 96.88 257 ASP A C 1
ATOM 1918 O O . ASP A 1 257 ? 14.539 -6.279 -4.178 1.00 96.88 257 ASP A O 1
ATOM 1922 N N . TYR A 1 258 ? 15.645 -4.495 -4.982 1.00 97.81 258 TYR A N 1
ATOM 1923 C CA . TYR A 1 258 ? 14.624 -3.513 -4.652 1.00 97.81 258 TYR A CA 1
ATOM 1924 C C . TYR A 1 258 ? 14.023 -2.930 -5.920 1.00 97.81 258 TYR A C 1
ATOM 1926 O O . TYR A 1 258 ? 14.698 -2.678 -6.924 1.00 97.81 258 TYR A O 1
ATOM 1934 N N . ALA A 1 259 ? 12.726 -2.671 -5.862 1.00 98.00 259 ALA A N 1
ATOM 1935 C CA . ALA A 1 259 ? 12.005 -2.078 -6.966 1.00 98.00 259 ALA A CA 1
ATOM 1936 C C . ALA A 1 259 ? 10.927 -1.124 -6.482 1.00 98.00 259 ALA A C 1
ATOM 1938 O O . ALA A 1 259 ? 10.525 -1.139 -5.323 1.00 98.00 259 ALA A O 1
ATOM 1939 N N . VAL A 1 260 ? 10.440 -0.291 -7.389 1.00 97.94 260 VAL A N 1
ATOM 1940 C CA . VAL A 1 260 ? 9.279 0.555 -7.158 1.00 97.94 260 VAL A CA 1
ATOM 1941 C C . VAL A 1 260 ? 8.206 0.251 -8.184 1.00 97.94 260 VAL A C 1
ATOM 1943 O O . VAL A 1 260 ? 8.487 0.071 -9.375 1.00 97.94 260 VAL A O 1
ATOM 1946 N N . VAL A 1 261 ? 6.967 0.245 -7.708 1.00 97.69 261 VAL A N 1
ATOM 1947 C CA . VAL A 1 261 ? 5.786 0.416 -8.547 1.00 97.69 261 VAL A CA 1
ATOM 1948 C C . VAL A 1 261 ? 5.134 1.722 -8.147 1.00 97.69 261 VAL A C 1
ATOM 1950 O O . VAL A 1 261 ? 4.781 1.890 -6.988 1.00 97.69 261 VAL A O 1
ATOM 1953 N N . LEU A 1 262 ? 4.979 2.657 -9.075 1.00 96.38 262 LEU A N 1
ATOM 1954 C CA . LEU A 1 262 ? 4.327 3.934 -8.797 1.00 96.38 262 LEU A CA 1
ATOM 1955 C C . LEU A 1 262 ? 3.348 4.312 -9.886 1.00 96.38 262 LEU A C 1
ATOM 1957 O O . LEU A 1 262 ? 3.523 3.904 -11.028 1.00 96.38 262 LEU A O 1
ATOM 1961 N N . SER A 1 263 ? 2.328 5.085 -9.537 1.00 94.12 263 SER A N 1
ATOM 1962 C CA . SER A 1 263 ? 1.258 5.466 -10.454 1.00 94.12 263 SER A CA 1
ATOM 1963 C C . SER A 1 263 ? 0.992 6.967 -10.388 1.00 94.12 263 SER A C 1
ATOM 1965 O O . SER A 1 263 ? 0.939 7.541 -9.306 1.00 94.12 263 SER A O 1
ATOM 1967 N N . LEU A 1 264 ? 0.812 7.617 -11.536 1.00 91.94 264 LEU A N 1
ATOM 1968 C CA . LEU A 1 264 ? 0.567 9.056 -11.668 1.00 91.94 264 LEU A CA 1
ATOM 1969 C C . LEU A 1 264 ? -0.506 9.303 -12.727 1.00 91.94 264 LEU A C 1
ATOM 1971 O O . LEU A 1 264 ? -0.522 8.621 -13.748 1.00 91.94 264 LEU A O 1
ATOM 1975 N N . ASP A 1 265 ? -1.362 10.303 -12.529 1.00 89.44 265 ASP A N 1
ATOM 1976 C CA . ASP A 1 265 ? -2.175 10.827 -13.630 1.00 89.44 265 ASP A CA 1
ATOM 1977 C C . ASP A 1 265 ? -1.338 11.819 -14.442 1.00 89.44 265 ASP A C 1
ATOM 1979 O O . ASP A 1 265 ? -0.697 12.712 -13.881 1.00 89.44 265 ASP A O 1
ATOM 1983 N N . ARG A 1 266 ? -1.325 11.665 -15.768 1.00 87.00 266 ARG A N 1
ATOM 1984 C CA . ARG A 1 266 ? -0.749 12.665 -16.671 1.00 87.00 266 ARG A CA 1
ATOM 1985 C C . ARG A 1 266 ? -1.667 12.909 -17.846 1.00 87.00 266 ARG A C 1
ATOM 1987 O O . ARG A 1 266 ? -1.696 12.135 -18.804 1.00 87.00 266 ARG A O 1
ATOM 1994 N N . GLY A 1 267 ? -2.369 14.035 -17.787 1.00 83.62 267 GLY A N 1
ATOM 1995 C CA . GLY A 1 267 ? -3.276 14.451 -18.850 1.00 83.62 267 GLY A CA 1
ATOM 1996 C C . GLY A 1 267 ? -4.455 13.493 -19.015 1.00 83.62 267 GLY A C 1
ATOM 1997 O O . GLY A 1 267 ? -4.880 13.270 -20.147 1.00 83.62 267 GLY A O 1
ATOM 1998 N N . GLY A 1 268 ? -4.943 12.908 -17.911 1.00 85.62 268 GLY A N 1
ATOM 1999 C CA . GLY A 1 268 ? -6.054 11.953 -17.899 1.00 85.62 268 GLY A CA 1
ATOM 2000 C C . GLY A 1 268 ? -5.673 10.518 -18.272 1.00 85.62 268 GLY A C 1
ATOM 2001 O O . GLY A 1 268 ? -6.553 9.668 -18.384 1.00 85.62 268 GLY A O 1
ATOM 2002 N N . ALA A 1 269 ? -4.384 10.246 -18.488 1.00 88.88 269 ALA A N 1
ATOM 2003 C CA . ALA A 1 269 ? -3.852 8.900 -18.648 1.00 88.88 269 ALA A CA 1
ATOM 2004 C C . ALA A 1 269 ? -3.211 8.440 -17.338 1.00 88.88 269 ALA A C 1
ATOM 2006 O O . ALA A 1 269 ? -2.462 9.200 -16.718 1.00 88.88 269 ALA A O 1
ATOM 2007 N N . LEU A 1 270 ? -3.422 7.180 -16.961 1.00 91.12 270 LEU A N 1
ATOM 2008 C CA . LEU A 1 270 ? -2.705 6.563 -15.853 1.00 91.12 270 LEU A CA 1
ATOM 2009 C C . LEU A 1 270 ? -1.316 6.127 -16.326 1.00 91.12 270 LEU A C 1
ATOM 2011 O O . LEU A 1 270 ? -1.173 5.317 -17.240 1.00 91.12 270 LEU A O 1
ATOM 2015 N N . TRP A 1 271 ? -0.282 6.657 -15.695 1.00 93.56 271 TRP A N 1
ATOM 2016 C CA . TRP A 1 271 ? 1.109 6.311 -15.943 1.00 93.56 271 TRP A CA 1
ATOM 2017 C C . TRP A 1 271 ? 1.632 5.491 -14.777 1.00 93.56 271 TRP A C 1
ATOM 2019 O O . TRP A 1 271 ? 1.702 5.990 -13.659 1.00 93.56 271 TRP A O 1
ATOM 2029 N N . VAL A 1 272 ? 2.022 4.249 -15.043 1.00 95.25 272 VAL A N 1
ATOM 2030 C CA . VAL A 1 272 ? 2.560 3.316 -14.053 1.00 95.25 272 VAL A CA 1
ATOM 2031 C C . VAL A 1 272 ? 4.035 3.086 -14.344 1.00 95.25 272 VAL A C 1
ATOM 2033 O O . VAL A 1 272 ? 4.398 2.751 -15.464 1.00 95.25 272 VAL A O 1
ATOM 2036 N N . GLY A 1 273 ? 4.903 3.264 -13.360 1.00 96.62 273 GLY A N 1
ATOM 2037 C CA . GLY A 1 273 ? 6.313 2.904 -13.448 1.00 96.62 273 GLY A CA 1
ATOM 2038 C C . GLY A 1 273 ? 6.550 1.597 -12.714 1.00 96.62 273 GLY A C 1
ATOM 2039 O O . GLY A 1 273 ? 6.238 1.539 -11.534 1.00 96.62 273 GLY A O 1
ATOM 2040 N N . ALA A 1 274 ? 7.104 0.583 -13.378 1.00 97.75 274 ALA A N 1
ATOM 2041 C CA . ALA A 1 274 ? 7.558 -0.663 -12.759 1.00 97.75 274 ALA A CA 1
ATOM 2042 C C . ALA A 1 274 ? 9.073 -0.797 -12.975 1.00 97.75 274 ALA A C 1
ATOM 2044 O O . ALA A 1 274 ? 9.535 -1.073 -14.086 1.00 97.75 274 ALA A O 1
ATOM 2045 N N . MET A 1 275 ? 9.856 -0.506 -11.933 1.00 97.19 275 MET A N 1
ATOM 2046 C CA . MET A 1 275 ? 11.287 -0.213 -12.067 1.00 97.19 275 MET A CA 1
ATOM 2047 C C . MET A 1 275 ? 12.088 -0.839 -10.933 1.00 97.19 275 MET A C 1
ATOM 2049 O O . MET A 1 275 ? 11.839 -0.531 -9.774 1.00 97.19 275 MET A O 1
ATOM 2053 N N . GLY A 1 276 ? 13.072 -1.674 -11.258 1.00 96.38 276 GLY A N 1
ATOM 2054 C CA . GLY A 1 276 ? 14.018 -2.231 -10.288 1.00 96.38 276 GLY A CA 1
ATOM 2055 C C . GLY A 1 276 ? 15.399 -1.597 -10.349 1.00 96.38 276 GLY A C 1
ATOM 2056 O O . GLY A 1 276 ? 15.761 -0.973 -11.352 1.00 96.38 276 GLY A O 1
ATOM 2057 N N . CYS A 1 277 ? 16.196 -1.817 -9.301 1.00 95.62 277 CYS A N 1
ATOM 2058 C CA . CYS A 1 277 ? 17.626 -1.515 -9.330 1.00 95.62 277 CYS A CA 1
ATOM 2059 C C . CYS A 1 277 ? 18.347 -2.385 -10.371 1.00 95.62 277 CYS A C 1
ATOM 2061 O O . CYS A 1 277 ? 19.257 -1.905 -11.055 1.00 95.62 277 CYS A O 1
ATOM 2063 N N . THR A 1 278 ? 17.902 -3.634 -10.559 1.00 94.25 278 THR A N 1
ATOM 2064 C CA . THR A 1 278 ? 18.339 -4.500 -11.662 1.00 94.25 278 THR A CA 1
ATOM 2065 C C . THR A 1 278 ? 17.160 -5.038 -12.493 1.00 94.25 278 THR A C 1
ATOM 2067 O O . THR A 1 278 ? 15.996 -4.649 -12.330 1.00 94.25 278 THR A O 1
ATOM 2070 N N . ARG A 1 279 ? 17.457 -5.947 -13.434 1.00 93.38 279 ARG A N 1
ATOM 2071 C CA . ARG A 1 279 ? 16.439 -6.649 -14.234 1.00 93.38 279 ARG A CA 1
ATOM 2072 C C . ARG A 1 279 ? 15.522 -7.538 -13.384 1.00 93.38 279 ARG A C 1
ATOM 2074 O O . ARG A 1 279 ? 14.379 -7.747 -13.773 1.00 93.38 279 ARG A O 1
ATOM 2081 N N . TYR A 1 280 ? 16.013 -8.055 -12.253 1.00 95.12 280 TYR A N 1
ATOM 2082 C CA . TYR A 1 280 ? 15.240 -8.925 -11.364 1.00 95.12 280 TYR A CA 1
ATOM 2083 C C . TYR A 1 280 ? 14.165 -8.119 -10.634 1.00 95.12 280 TYR A C 1
ATOM 2085 O O . TYR A 1 280 ? 12.987 -8.445 -10.730 1.00 95.12 280 TYR A O 1
ATOM 2093 N N . GLY A 1 281 ? 14.534 -6.977 -10.055 1.00 96.56 281 GLY A N 1
ATOM 2094 C CA . GLY A 1 281 ? 13.600 -6.029 -9.456 1.00 96.56 281 GLY A CA 1
ATOM 2095 C C . GLY A 1 281 ? 12.618 -5.455 -10.478 1.00 96.56 281 GLY A C 1
ATOM 2096 O O . GLY A 1 281 ? 11.439 -5.295 -10.181 1.00 96.56 281 GLY A O 1
ATOM 2097 N N . THR A 1 282 ? 13.056 -5.202 -11.717 1.00 97.31 282 THR A N 1
ATOM 2098 C CA . THR A 1 282 ? 12.145 -4.739 -12.779 1.00 97.31 282 THR A CA 1
ATOM 2099 C C . THR A 1 282 ? 11.110 -5.809 -13.123 1.00 97.31 282 THR A C 1
ATOM 2101 O O . THR A 1 282 ? 9.926 -5.501 -13.260 1.00 97.31 282 THR A O 1
ATOM 2104 N N . LEU A 1 283 ? 11.528 -7.075 -13.215 1.00 96.94 283 LEU A N 1
ATOM 2105 C CA . LEU A 1 283 ? 10.613 -8.195 -13.411 1.00 96.94 283 LEU A CA 1
ATOM 2106 C C . LEU A 1 283 ? 9.681 -8.386 -12.201 1.00 96.94 283 LEU A C 1
ATOM 2108 O O . LEU A 1 283 ? 8.493 -8.626 -12.401 1.00 96.94 283 LEU A O 1
ATOM 2112 N N . ALA A 1 284 ? 10.177 -8.205 -10.975 1.00 97.62 284 ALA A N 1
ATOM 2113 C CA . ALA A 1 284 ? 9.371 -8.264 -9.757 1.00 97.62 284 ALA A CA 1
ATOM 2114 C C . ALA A 1 284 ? 8.292 -7.173 -9.745 1.00 97.62 284 ALA A C 1
ATOM 2116 O O . ALA A 1 284 ? 7.110 -7.464 -9.575 1.00 97.62 284 ALA A O 1
ATOM 2117 N N . ALA A 1 285 ? 8.668 -5.925 -10.027 1.00 98.06 285 ALA A N 1
ATOM 2118 C CA . ALA A 1 285 ? 7.725 -4.819 -10.148 1.00 98.06 285 ALA A CA 1
ATOM 2119 C C . ALA A 1 285 ? 6.669 -5.064 -11.231 1.00 98.06 285 ALA A C 1
ATOM 2121 O O . ALA A 1 285 ? 5.488 -4.808 -11.008 1.00 98.06 285 ALA A O 1
ATOM 2122 N N . ALA A 1 286 ? 7.076 -5.602 -12.381 1.00 97.38 286 ALA A N 1
ATOM 2123 C CA . ALA A 1 286 ? 6.176 -5.956 -13.471 1.00 97.38 286 ALA A CA 1
ATOM 2124 C C . ALA A 1 286 ? 5.164 -7.046 -13.069 1.00 97.38 286 ALA A C 1
ATOM 2126 O O . ALA A 1 286 ? 3.961 -6.862 -13.253 1.00 97.38 286 ALA A O 1
ATOM 2127 N N . ILE A 1 287 ? 5.637 -8.150 -12.480 1.00 96.88 287 ILE A N 1
ATOM 2128 C CA . ILE A 1 287 ? 4.788 -9.242 -11.979 1.00 96.88 287 ILE A CA 1
ATOM 2129 C C . ILE A 1 287 ? 3.815 -8.714 -10.922 1.00 96.88 287 ILE A C 1
ATOM 2131 O O . ILE A 1 287 ? 2.609 -8.938 -11.019 1.00 96.88 287 ILE A O 1
ATOM 2135 N N . TRP A 1 288 ? 4.311 -7.966 -9.937 1.00 97.12 288 TRP A N 1
ATOM 2136 C CA . TRP A 1 288 ? 3.473 -7.446 -8.864 1.00 97.12 288 TRP A CA 1
ATOM 2137 C C . TRP A 1 288 ? 2.399 -6.489 -9.388 1.00 97.12 288 TRP A C 1
ATOM 2139 O O . TRP A 1 288 ? 1.228 -6.662 -9.053 1.00 97.12 288 TRP A O 1
ATOM 2149 N N . ALA A 1 289 ? 2.762 -5.532 -10.250 1.00 95.50 289 ALA A N 1
ATOM 2150 C CA . ALA A 1 289 ? 1.817 -4.562 -10.806 1.00 95.50 289 ALA A CA 1
ATOM 2151 C C . ALA A 1 289 ? 0.701 -5.241 -11.612 1.00 95.50 289 ALA A C 1
ATOM 2153 O O . ALA A 1 289 ? -0.462 -4.850 -11.522 1.00 95.50 289 ALA A O 1
ATOM 2154 N N . ALA A 1 290 ? 1.040 -6.284 -12.370 1.00 93.62 290 ALA A N 1
ATOM 2155 C CA . ALA A 1 290 ? 0.076 -6.986 -13.202 1.00 93.62 290 ALA A CA 1
ATOM 2156 C C . ALA A 1 290 ? -0.929 -7.828 -12.383 1.00 93.62 290 ALA A C 1
ATOM 2158 O O . ALA A 1 290 ? -2.106 -7.919 -12.747 1.00 93.62 290 ALA A O 1
ATOM 2159 N N . HIS A 1 291 ? -0.499 -8.342 -11.224 1.00 92.94 291 HIS A N 1
ATOM 2160 C CA . HIS A 1 291 ? -1.349 -9.059 -10.266 1.00 92.94 291 HIS A CA 1
ATOM 2161 C C . HIS A 1 291 ? -2.167 -8.136 -9.342 1.00 92.94 291 HIS A C 1
ATOM 2163 O O . HIS A 1 291 ? -3.187 -8.567 -8.807 1.00 92.94 291 HIS A O 1
ATOM 2169 N N . HIS A 1 292 ? -1.762 -6.873 -9.170 1.00 92.25 292 HIS A N 1
ATOM 2170 C CA . HIS A 1 292 ? -2.354 -5.943 -8.198 1.00 92.25 292 HIS A CA 1
ATOM 2171 C C . HIS A 1 292 ? -2.892 -4.655 -8.837 1.00 92.25 292 HIS A C 1
ATOM 2173 O O . HIS A 1 292 ? -2.726 -3.560 -8.306 1.00 92.25 292 HIS A O 1
ATOM 2179 N N . GLN A 1 293 ? -3.591 -4.769 -9.965 1.00 88.31 293 GLN A N 1
ATOM 2180 C CA . GLN A 1 293 ? -4.115 -3.623 -10.727 1.00 88.31 293 GLN A CA 1
ATOM 2181 C C . GLN A 1 293 ? -4.972 -2.658 -9.894 1.00 88.31 293 GLN A C 1
ATOM 2183 O O . GLN A 1 293 ? -4.902 -1.446 -10.081 1.00 88.31 293 GLN A O 1
ATOM 2188 N N . ALA A 1 294 ? -5.753 -3.181 -8.943 1.00 86.25 294 ALA A N 1
ATOM 2189 C CA . ALA A 1 294 ? -6.589 -2.370 -8.058 1.00 86.25 294 ALA A CA 1
ATOM 2190 C C . ALA A 1 294 ? -5.778 -1.423 -7.147 1.00 86.25 294 ALA A C 1
ATOM 2192 O O . ALA A 1 294 ? -6.321 -0.422 -6.679 1.00 86.25 294 ALA A O 1
ATOM 2193 N N . LEU A 1 295 ? -4.491 -1.719 -6.928 1.00 91.00 295 LEU A N 1
ATOM 2194 C CA . LEU A 1 295 ? -3.560 -0.921 -6.128 1.00 91.00 295 LEU A CA 1
ATOM 2195 C C . LEU A 1 295 ? -2.866 0.190 -6.935 1.00 91.00 295 LEU A C 1
ATOM 2197 O O . LEU A 1 295 ? -2.229 1.065 -6.346 1.00 91.00 295 LEU A O 1
ATOM 2201 N N . LEU A 1 296 ? -2.996 0.202 -8.266 1.00 91.56 296 LEU A N 1
ATOM 2202 C CA . LEU A 1 296 ? -2.370 1.192 -9.149 1.00 91.56 296 LEU A CA 1
ATOM 2203 C C . LEU A 1 296 ? -3.179 2.499 -9.163 1.00 91.56 296 LEU A C 1
ATOM 2205 O O . LEU A 1 296 ? -3.930 2.795 -10.093 1.00 91.56 296 LEU A O 1
ATOM 2209 N N . LYS A 1 297 ? -3.057 3.269 -8.079 1.00 90.56 297 LYS A N 1
ATOM 2210 C CA . LYS A 1 297 ? -3.797 4.515 -7.842 1.00 90.56 297 LYS A CA 1
ATOM 2211 C C . LYS A 1 297 ? -2.908 5.738 -8.096 1.00 90.56 297 LYS A C 1
ATOM 2213 O O . LYS A 1 297 ? -1.777 5.750 -7.611 1.00 90.56 297 LYS A O 1
ATOM 2218 N N . PRO A 1 298 ? -3.381 6.771 -8.821 1.00 91.56 298 PRO A N 1
ATOM 2219 C CA . PRO A 1 298 ? -2.616 7.998 -9.024 1.00 91.56 298 PRO A CA 1
ATOM 2220 C C . PRO A 1 298 ? -2.072 8.584 -7.717 1.00 91.56 298 PRO A C 1
ATOM 2222 O O . PRO A 1 298 ? -2.790 8.695 -6.724 1.00 91.56 298 PRO A O 1
ATOM 2225 N N . GLY A 1 299 ? -0.802 8.979 -7.737 1.00 92.56 299 GLY A N 1
ATOM 2226 C CA . GLY A 1 299 ? -0.119 9.571 -6.595 1.00 92.56 299 GLY A CA 1
ATOM 2227 C C . GLY A 1 299 ? 0.287 8.569 -5.509 1.00 92.56 299 GLY A C 1
ATOM 2228 O O . GLY A 1 299 ? 0.581 9.005 -4.397 1.00 92.56 299 GLY A O 1
ATOM 2229 N N . ILE A 1 300 ? 0.284 7.263 -5.802 1.00 94.88 300 ILE A N 1
ATOM 2230 C CA . ILE A 1 300 ? 0.704 6.196 -4.883 1.00 94.88 300 ILE A CA 1
ATOM 2231 C C . ILE A 1 300 ? 1.925 5.461 -5.442 1.00 94.88 300 ILE A C 1
ATOM 2233 O O . ILE A 1 300 ? 1.992 5.149 -6.636 1.00 94.88 300 ILE A O 1
ATOM 2237 N N . GLY A 1 301 ? 2.876 5.163 -4.559 1.00 96.06 301 GLY A N 1
ATOM 2238 C CA . GLY A 1 301 ? 4.030 4.315 -4.818 1.00 96.06 301 GLY A CA 1
ATOM 2239 C C . GLY A 1 301 ? 4.179 3.185 -3.800 1.00 96.06 301 GLY A C 1
ATOM 2240 O O . GLY A 1 301 ? 3.777 3.298 -2.645 1.00 96.06 301 GLY A O 1
ATOM 2241 N N . TYR A 1 302 ? 4.790 2.093 -4.244 1.00 97.38 302 TYR A N 1
ATOM 2242 C CA . TYR A 1 302 ? 5.101 0.902 -3.465 1.00 97.38 302 TYR A CA 1
ATOM 2243 C C . TYR A 1 302 ? 6.586 0.601 -3.612 1.00 97.38 302 TYR A C 1
ATOM 2245 O O . TYR A 1 302 ? 7.083 0.472 -4.732 1.00 97.38 302 TYR A O 1
ATOM 2253 N N . LEU A 1 303 ? 7.287 0.481 -2.488 1.00 97.62 303 LEU A N 1
ATOM 2254 C CA . LEU A 1 303 ? 8.617 -0.110 -2.447 1.00 97.62 303 LEU A CA 1
ATOM 2255 C C . LEU A 1 303 ? 8.450 -1.622 -2.359 1.00 97.62 303 LEU A C 1
ATOM 2257 O O . LEU A 1 303 ? 7.828 -2.129 -1.425 1.00 97.62 303 LEU A O 1
ATOM 2261 N N . LEU A 1 304 ? 9.029 -2.328 -3.316 1.00 98.00 304 LEU A N 1
ATOM 2262 C CA . LEU A 1 304 ? 9.057 -3.776 -3.370 1.00 98.00 304 LEU A CA 1
ATOM 2263 C C . LEU A 1 304 ? 10.449 -4.287 -3.021 1.00 98.00 304 LEU A C 1
ATOM 2265 O O . LEU A 1 304 ? 11.461 -3.694 -3.397 1.00 98.00 304 LEU A O 1
ATOM 2269 N N . GLU A 1 305 ? 10.466 -5.422 -2.349 1.00 97.25 305 GLU A N 1
ATOM 2270 C CA . GLU A 1 305 ? 11.634 -6.249 -2.104 1.00 97.25 305 GLU A CA 1
ATOM 2271 C C . GLU A 1 305 ? 11.379 -7.610 -2.750 1.00 97.25 305 GLU A C 1
ATOM 2273 O O . GLU A 1 305 ? 10.317 -8.205 -2.547 1.00 97.25 305 GLU A O 1
ATOM 2278 N N . TRP A 1 306 ? 12.332 -8.085 -3.542 1.00 97.31 306 TRP A N 1
ATOM 2279 C CA . TRP A 1 306 ? 12.349 -9.451 -4.051 1.00 97.31 306 TRP A CA 1
ATOM 2280 C C . TRP A 1 306 ? 13.563 -10.176 -3.484 1.00 97.31 306 TRP A C 1
ATOM 2282 O O . TRP A 1 306 ? 14.659 -9.616 -3.480 1.00 97.31 306 TRP A O 1
ATOM 2292 N N . SER A 1 307 ? 13.358 -11.421 -3.062 1.00 96.25 307 SER A N 1
ATOM 2293 C CA . SER A 1 307 ? 14.414 -12.317 -2.596 1.00 96.25 307 SER A CA 1
ATOM 2294 C C . SER A 1 307 ? 14.215 -13.696 -3.212 1.00 96.25 307 SER A C 1
ATOM 2296 O O . SER A 1 307 ? 13.125 -14.243 -3.100 1.00 96.25 307 SER A O 1
ATOM 2298 N N . ASP A 1 308 ? 15.255 -14.282 -3.796 1.00 94.00 308 ASP A N 1
ATOM 2299 C CA . ASP A 1 308 ? 15.235 -15.665 -4.286 1.00 94.00 308 ASP A CA 1
ATOM 2300 C C . ASP A 1 308 ? 15.225 -16.630 -3.088 1.00 94.00 308 ASP A C 1
ATOM 2302 O O . ASP A 1 308 ? 16.261 -16.940 -2.492 1.00 94.00 308 ASP A O 1
ATOM 2306 N N . LEU A 1 309 ? 14.031 -17.050 -2.666 1.00 91.69 309 LEU A N 1
ATOM 2307 C CA . LEU A 1 309 ? 13.856 -17.839 -1.443 1.00 91.69 309 LEU A CA 1
ATOM 2308 C C . LEU A 1 309 ? 14.113 -19.326 -1.678 1.00 91.69 309 LEU A C 1
ATOM 2310 O O . LEU A 1 309 ? 14.390 -20.062 -0.726 1.00 91.69 309 LEU A O 1
ATOM 2314 N N . ASN A 1 310 ? 13.974 -19.777 -2.923 1.00 92.12 310 ASN A N 1
ATOM 2315 C CA . ASN A 1 310 ? 14.074 -21.183 -3.292 1.00 92.12 310 ASN A CA 1
ATOM 2316 C C . ASN A 1 310 ? 15.413 -21.521 -3.995 1.00 92.12 310 ASN A C 1
ATOM 2318 O O . ASN A 1 310 ? 15.748 -22.703 -4.117 1.00 92.12 310 ASN A O 1
ATOM 2322 N N . GLY A 1 311 ? 16.195 -20.505 -4.379 1.00 90.50 311 GLY A N 1
ATOM 2323 C CA . GLY A 1 311 ? 17.510 -20.622 -5.005 1.00 90.50 311 GLY A CA 1
ATOM 2324 C C . GLY A 1 311 ? 17.477 -20.949 -6.502 1.00 90.50 311 GLY A C 1
ATOM 2325 O O . GLY A 1 311 ? 18.482 -21.450 -7.019 1.00 90.50 311 GLY A O 1
ATOM 2326 N N . ASP A 1 312 ? 16.343 -20.763 -7.185 1.00 91.50 312 ASP A N 1
ATOM 2327 C CA . ASP A 1 312 ? 16.170 -21.067 -8.612 1.00 91.50 312 ASP A CA 1
ATOM 2328 C C . ASP A 1 312 ? 16.527 -19.889 -9.536 1.00 91.50 312 ASP A C 1
ATOM 2330 O O . ASP A 1 312 ? 16.718 -20.083 -10.743 1.00 91.50 312 ASP A O 1
ATOM 2334 N N . GLY A 1 313 ? 16.706 -18.691 -8.972 1.00 87.25 313 GLY A N 1
ATOM 2335 C CA . GLY A 1 313 ? 17.048 -17.466 -9.687 1.00 87.25 313 GLY A CA 1
ATOM 2336 C C . GLY A 1 313 ? 15.934 -16.914 -10.584 1.00 87.25 313 GLY A C 1
ATOM 2337 O O . GLY A 1 313 ? 16.197 -15.991 -11.368 1.00 87.25 313 GLY A O 1
ATOM 2338 N N . ASP A 1 314 ? 14.717 -17.457 -10.511 1.00 92.12 314 ASP A N 1
ATOM 2339 C CA . ASP A 1 314 ? 13.527 -16.942 -11.176 1.00 92.12 314 ASP A CA 1
ATOM 2340 C C . ASP A 1 314 ? 12.746 -16.019 -10.237 1.00 92.12 314 ASP A C 1
ATOM 2342 O O . ASP A 1 314 ? 12.644 -16.229 -9.040 1.00 92.12 314 ASP A O 1
ATOM 2346 N N . VAL A 1 315 ? 12.146 -14.970 -10.797 1.00 95.06 315 VAL A N 1
ATOM 2347 C CA . VAL A 1 315 ? 11.331 -14.041 -10.007 1.00 95.06 315 VAL A CA 1
ATOM 2348 C C . VAL A 1 315 ? 9.905 -14.568 -9.919 1.00 95.06 315 VAL A C 1
ATOM 2350 O O . VAL A 1 315 ? 9.211 -14.646 -10.939 1.00 95.06 315 VAL A O 1
ATOM 2353 N N . GLN A 1 316 ? 9.445 -14.875 -8.708 1.00 94.62 316 GLN A N 1
ATOM 2354 C CA . GLN A 1 316 ? 8.113 -15.432 -8.471 1.00 94.62 316 GLN A CA 1
ATOM 2355 C C . GLN A 1 316 ? 7.249 -14.502 -7.614 1.00 94.62 316 GLN A C 1
ATOM 2357 O O . GLN A 1 316 ? 7.732 -13.849 -6.699 1.00 94.62 316 GLN A O 1
ATOM 2362 N N . ILE A 1 317 ? 5.931 -14.469 -7.852 1.00 93.88 317 ILE A N 1
ATOM 2363 C CA . ILE A 1 317 ? 5.018 -13.589 -7.094 1.00 93.88 317 ILE A CA 1
ATOM 2364 C C . ILE A 1 317 ? 5.077 -13.823 -5.574 1.00 93.88 317 ILE A C 1
ATOM 2366 O O . ILE A 1 317 ? 4.948 -12.873 -4.810 1.00 93.88 317 ILE A O 1
ATOM 2370 N N . GLY A 1 318 ? 5.308 -15.066 -5.135 1.00 92.69 318 GLY A N 1
ATOM 2371 C CA . GLY A 1 318 ? 5.415 -15.424 -3.714 1.00 92.69 318 GLY A CA 1
ATOM 2372 C C . GLY A 1 318 ? 6.698 -14.944 -3.027 1.00 92.69 318 GLY A C 1
ATOM 2373 O O . GLY A 1 318 ? 6.779 -14.990 -1.804 1.00 92.69 318 GLY A O 1
ATOM 2374 N N . GLU A 1 319 ? 7.673 -14.471 -3.798 1.00 94.75 319 GLU A N 1
ATOM 2375 C CA . GLU A 1 319 ? 8.960 -13.950 -3.325 1.00 94.75 319 GLU A CA 1
ATOM 2376 C C . GLU A 1 319 ? 8.998 -12.422 -3.265 1.00 94.75 319 GLU A C 1
ATOM 2378 O O . GLU A 1 319 ? 9.994 -11.831 -2.851 1.00 94.75 319 GLU A O 1
ATOM 2383 N N . ILE A 1 320 ? 7.922 -11.772 -3.711 1.00 96.44 320 ILE A N 1
ATOM 2384 C CA . ILE A 1 320 ? 7.826 -10.320 -3.790 1.00 96.44 320 ILE A CA 1
ATOM 2385 C C . ILE A 1 320 ? 7.042 -9.819 -2.586 1.00 96.44 320 ILE A C 1
ATOM 2387 O O . ILE A 1 320 ? 5.888 -10.195 -2.366 1.00 96.44 320 ILE A O 1
ATOM 2391 N N . ARG A 1 321 ? 7.651 -8.909 -1.831 1.00 94.81 321 ARG A N 1
ATOM 2392 C CA . ARG A 1 321 ? 7.047 -8.268 -0.665 1.00 94.81 321 ARG A CA 1
ATOM 2393 C C . ARG A 1 321 ? 6.963 -6.765 -0.877 1.00 94.81 321 ARG A C 1
ATOM 2395 O O . ARG A 1 321 ? 7.919 -6.142 -1.324 1.00 94.81 321 ARG A O 1
ATOM 2402 N N . VAL A 1 322 ? 5.840 -6.160 -0.495 1.00 96.44 322 VAL A N 1
ATOM 2403 C CA . VAL A 1 322 ? 5.753 -4.700 -0.371 1.00 96.44 322 VAL A CA 1
ATOM 2404 C C . VAL A 1 322 ? 6.404 -4.304 0.951 1.00 96.44 322 VAL A C 1
ATOM 2406 O O . VAL A 1 322 ? 5.882 -4.609 2.020 1.00 96.44 322 VAL A O 1
ATOM 2409 N N . ALA A 1 323 ? 7.557 -3.645 0.888 1.00 94.00 323 ALA A N 1
ATOM 2410 C CA . ALA A 1 323 ? 8.274 -3.171 2.065 1.00 94.00 323 ALA A CA 1
ATOM 2411 C C . ALA A 1 323 ? 7.652 -1.890 2.640 1.00 94.00 323 ALA A C 1
ATOM 2413 O O . ALA A 1 323 ? 7.628 -1.715 3.857 1.00 94.00 323 ALA A O 1
ATOM 2414 N N . SER A 1 324 ? 7.136 -1.004 1.783 1.00 92.56 324 SER A N 1
ATOM 2415 C CA . SER A 1 324 ? 6.395 0.189 2.203 1.00 92.56 324 SER A CA 1
ATOM 2416 C C . SER A 1 324 ? 5.490 0.728 1.095 1.00 92.56 324 SER A C 1
ATOM 2418 O O . SER A 1 324 ? 5.693 0.461 -0.090 1.00 92.56 324 SER A O 1
ATOM 2420 N N . THR A 1 325 ? 4.478 1.498 1.492 1.00 95.06 325 THR A N 1
ATOM 2421 C CA . THR A 1 325 ? 3.646 2.325 0.602 1.00 95.06 325 THR A CA 1
ATOM 2422 C C . THR A 1 325 ? 3.959 3.791 0.884 1.00 95.06 325 THR A C 1
ATOM 2424 O O . THR A 1 325 ? 4.190 4.151 2.038 1.00 95.06 325 THR A O 1
ATOM 2427 N N . PHE A 1 326 ? 4.012 4.629 -0.148 1.00 93.06 326 PHE A N 1
ATOM 2428 C CA . PHE A 1 326 ? 4.330 6.048 -0.019 1.00 93.06 326 PHE A CA 1
ATOM 2429 C C . PHE A 1 326 ? 3.478 6.905 -0.957 1.00 93.06 326 PHE A C 1
ATOM 2431 O O . PHE A 1 326 ? 3.131 6.490 -2.065 1.00 93.06 326 PHE A O 1
ATOM 2438 N N . ALA A 1 327 ? 3.165 8.120 -0.514 1.00 91.81 327 ALA A N 1
ATOM 2439 C CA . ALA A 1 327 ? 2.521 9.124 -1.344 1.00 91.81 327 ALA A CA 1
ATOM 2440 C C . ALA A 1 327 ? 3.529 9.790 -2.288 1.00 91.81 327 ALA A C 1
ATOM 2442 O O . ALA A 1 327 ? 4.715 9.934 -1.979 1.00 91.81 327 ALA A O 1
ATOM 2443 N N . ILE A 1 328 ? 3.031 10.215 -3.445 1.00 89.94 328 ILE A N 1
ATOM 2444 C CA . ILE A 1 328 ? 3.772 11.013 -4.417 1.00 89.94 328 ILE A CA 1
ATOM 2445 C C . ILE A 1 328 ? 3.102 12.379 -4.536 1.00 89.94 328 ILE A C 1
ATOM 2447 O O . ILE A 1 328 ? 1.872 12.457 -4.573 1.00 89.94 328 ILE A O 1
ATOM 2451 N N . ALA A 1 329 ? 3.913 13.435 -4.551 1.00 75.12 329 ALA A N 1
ATOM 2452 C CA . ALA A 1 329 ? 3.450 14.813 -4.678 1.00 75.12 329 ALA A CA 1
ATOM 2453 C C . ALA A 1 329 ? 2.767 15.078 -6.028 1.00 75.12 329 ALA A C 1
ATOM 2455 O O . ALA A 1 329 ? 3.224 14.519 -7.053 1.00 75.12 329 ALA A O 1
#

Sequence (329 aa):
MRARTAALLLLLVSFLAAPPARVLSLPSAGQKAPEFELTTPEGEVVSSESLRGGYTLLVFFASYCSECRERLTHLAESWGACESARSIAVVLVGVGGSEEANRDFVQSLGVPGWTFVQDDREVWRDFGVRYLGSWVFIGPDWTVLASGEGEIDVDMLCRLAAPPVTAPARGYSVYGGWVDRRAAELVASQLGLETSTVPPVRADLVVVIGGPLANPAAGKILEGAGVSFNRTAEGVELRLPNGTALVVGGADWAQHDYAVVLSLDRGGALWVGAMGCTRYGTLAAAIWAAHHQALLKPGIGYLLEWSDLNGDGDVQIGEIRVASTFAIA

pLDDT: mean 90.42, std 11.85, range [39.88, 98.69]